Protein AF-Q3TRR7-F1 (afdb_monomer_lite)

InterPro domains:
  IPR028789 Baculoviral IAP repeat-containing protein 1 [PTHR46914] (2-208)
  IPR032675 Leucine-rich repeat domain superfamily [G3DSA:3.80.10.10] (10-209)

Sequence (212 aa):
LQPPAINEEYTSAFEHVSEWRRNFAQDEEIIKNYENIWPRALPDISEGYWNLSPKPCKIPKLEVQVNNMGPADQALLQVLMEVFSASQSIEFHLFNSSGFLESIRPALELSKASVTKCSMSRLELSRAEQELLLTLPALQSLEVSETNQLPDQLFHNLHKFLGLKELCVRLDGKPDVLSVLPEEFLNLHHMEKLSIRTSTESDLSKLGKDGA

Radius of gyration: 22.91 Å; chains: 1; bounding box: 40×61×67 Å

Structure (mmCIF, N/CA/C/O backbone):
data_AF-Q3TRR7-F1
#
_entry.id   AF-Q3TRR7-F1
#
loop_
_atom_site.group_PDB
_atom_site.id
_atom_site.type_symbol
_atom_site.label_atom_id
_atom_site.label_alt_id
_atom_site.label_comp_id
_atom_site.label_asym_id
_atom_site.label_entity_id
_atom_site.label_seq_id
_atom_site.pdbx_PDB_ins_code
_atom_site.Cartn_x
_atom_site.Cartn_y
_atom_site.Cartn_z
_atom_site.occupancy
_atom_site.B_iso_or_equiv
_atom_site.auth_seq_id
_atom_site.auth_comp_id
_atom_site.auth_asym_id
_atom_site.auth_atom_id
_atom_site.pdbx_PDB_model_num
ATOM 1 N N . LEU A 1 1 ? 12.124 -8.607 -42.510 1.00 47.78 1 LEU A N 1
ATOM 2 C CA . LEU A 1 1 ? 10.696 -8.278 -42.712 1.00 47.78 1 LEU A CA 1
ATOM 3 C C . LEU A 1 1 ? 10.602 -6.785 -42.960 1.00 47.78 1 LEU A C 1
ATOM 5 O O . LEU A 1 1 ? 11.042 -6.022 -42.111 1.00 47.78 1 LEU A O 1
ATOM 9 N N . GLN A 1 2 ? 10.149 -6.389 -44.146 1.00 58.56 2 GLN A N 1
ATOM 10 C CA . GLN A 1 2 ? 9.957 -4.986 -44.504 1.00 58.56 2 GLN A CA 1
ATOM 11 C C . GLN A 1 2 ? 8.566 -4.562 -43.995 1.00 58.56 2 GLN A C 1
ATOM 13 O O . GLN A 1 2 ? 7.630 -5.349 -44.166 1.00 58.56 2 GLN A O 1
ATOM 18 N N . PRO A 1 3 ? 8.414 -3.405 -43.324 1.00 62.38 3 PRO A N 1
ATOM 19 C CA . PRO A 1 3 ? 7.104 -2.938 -42.878 1.00 62.38 3 PRO A CA 1
ATOM 20 C C . PRO A 1 3 ? 6.148 -2.811 -44.074 1.00 62.38 3 PRO A C 1
ATOM 22 O O . PRO A 1 3 ? 6.612 -2.448 -45.161 1.00 62.38 3 PRO A O 1
ATOM 25 N N . PRO A 1 4 ? 4.841 -3.094 -43.916 1.00 62.47 4 PRO A N 1
ATOM 26 C CA . PRO A 1 4 ? 3.876 -2.861 -44.983 1.00 62.47 4 PRO A CA 1
ATOM 27 C C . PRO A 1 4 ? 3.929 -1.387 -45.392 1.00 62.47 4 PRO A C 1
ATOM 29 O O . PRO A 1 4 ? 3.894 -0.510 -44.528 1.00 62.47 4 PRO A O 1
ATOM 32 N N . ALA A 1 5 ? 4.023 -1.111 -46.693 1.00 70.75 5 ALA A N 1
ATOM 33 C CA . ALA A 1 5 ? 3.868 0.247 -47.196 1.00 70.75 5 ALA A CA 1
ATOM 34 C C . ALA A 1 5 ? 2.422 0.684 -46.921 1.00 70.75 5 ALA A C 1
ATOM 36 O O . ALA A 1 5 ? 1.481 0.123 -47.485 1.00 70.75 5 ALA A O 1
ATOM 37 N N . ILE A 1 6 ? 2.250 1.626 -45.994 1.00 67.81 6 ILE A N 1
ATOM 38 C CA . ILE A 1 6 ? 0.945 2.203 -45.674 1.00 67.81 6 ILE A CA 1
ATOM 39 C C . ILE A 1 6 ? 0.542 3.062 -46.875 1.00 67.81 6 ILE A C 1
ATOM 41 O O . ILE A 1 6 ? 1.303 3.925 -47.307 1.00 67.81 6 ILE A O 1
ATOM 45 N N . ASN A 1 7 ? -0.622 2.775 -47.454 1.00 75.75 7 ASN A N 1
ATOM 46 C CA . ASN A 1 7 ? -1.191 3.565 -48.544 1.00 75.75 7 ASN A CA 1
ATOM 47 C C . ASN A 1 7 ? -1.458 5.005 -48.051 1.00 75.75 7 ASN A C 1
ATOM 49 O O . ASN A 1 7 ? -1.904 5.174 -46.917 1.00 75.75 7 ASN A O 1
ATOM 53 N N . GLU A 1 8 ? -1.196 6.024 -48.879 1.00 70.94 8 GLU A N 1
ATOM 54 C CA . GLU A 1 8 ? -1.223 7.446 -48.489 1.00 70.94 8 GLU A CA 1
ATOM 55 C C . GLU A 1 8 ? -2.554 7.858 -47.836 1.00 70.94 8 GLU A C 1
ATOM 57 O O . GLU A 1 8 ? -2.552 8.588 -46.844 1.00 70.94 8 GLU A O 1
ATOM 62 N N . GLU A 1 9 ? -3.674 7.305 -48.309 1.00 76.00 9 GLU A N 1
ATOM 63 C CA . GLU A 1 9 ? -5.021 7.528 -47.759 1.00 76.00 9 GLU A CA 1
ATOM 64 C C . GLU A 1 9 ? -5.218 6.985 -46.330 1.00 76.00 9 GLU A C 1
ATOM 66 O O . GLU A 1 9 ? -6.106 7.440 -45.614 1.00 76.00 9 GLU A O 1
ATOM 71 N N . TYR A 1 10 ? -4.389 6.033 -45.894 1.00 69.88 10 TYR A N 1
ATOM 72 C CA . TYR A 1 10 ? -4.463 5.403 -44.572 1.00 69.88 10 TYR A CA 1
ATOM 73 C C . TYR A 1 10 ? -3.433 5.957 -43.585 1.00 69.88 10 TYR A C 1
ATOM 75 O O . TYR A 1 10 ? -3.460 5.590 -42.413 1.00 69.88 10 TYR A O 1
ATOM 83 N N . THR A 1 11 ? -2.542 6.852 -44.023 1.00 74.75 11 THR A N 1
ATOM 84 C CA . THR A 1 11 ? -1.470 7.419 -43.186 1.00 74.75 11 THR A CA 1
ATOM 85 C C . THR A 1 11 ? -2.016 8.143 -41.955 1.00 74.75 11 THR A C 1
ATOM 87 O O . THR A 1 11 ? -1.429 8.053 -40.886 1.00 74.75 11 THR A O 1
ATOM 90 N N . SER A 1 12 ? -3.172 8.803 -42.073 1.00 76.88 12 SER A N 1
ATOM 91 C CA . SER A 1 12 ? -3.826 9.527 -40.971 1.00 76.88 12 SER A CA 1
ATOM 92 C C . SER A 1 12 ? -4.438 8.624 -39.893 1.00 76.88 12 SER A C 1
ATOM 94 O O . SER A 1 12 ? -4.789 9.115 -38.824 1.00 76.88 12 SER A O 1
ATOM 96 N N . ALA A 1 13 ? -4.580 7.321 -40.152 1.00 80.44 13 ALA A N 1
ATOM 97 C CA . ALA A 1 13 ? -5.097 6.356 -39.183 1.00 80.44 13 ALA A CA 1
ATOM 98 C C . ALA A 1 13 ? -4.004 5.779 -38.263 1.00 80.44 13 ALA A C 1
ATOM 100 O O . ALA A 1 13 ? -4.321 5.030 -37.338 1.00 80.44 13 ALA A O 1
ATOM 101 N N . PHE A 1 14 ? -2.729 6.098 -38.517 1.00 77.81 14 PHE A N 1
ATOM 102 C CA . PHE A 1 14 ? -1.591 5.591 -37.758 1.00 77.81 14 PHE A CA 1
ATOM 103 C C . PHE A 1 14 ? -0.748 6.741 -37.213 1.00 77.81 14 PHE A C 1
ATOM 105 O O . PHE A 1 14 ? -0.401 7.668 -37.934 1.00 77.81 14 PHE A O 1
ATOM 112 N N . GLU A 1 15 ? -0.340 6.624 -35.954 1.00 80.38 15 GLU A N 1
ATOM 113 C CA . GLU A 1 15 ? 0.666 7.494 -35.352 1.00 80.38 15 GLU A CA 1
ATOM 114 C C . GLU A 1 15 ? 1.889 6.666 -34.966 1.00 80.38 15 GLU A C 1
ATOM 116 O O . GLU A 1 15 ? 1.785 5.542 -34.460 1.00 80.38 15 GLU A O 1
ATOM 121 N N . HIS A 1 16 ? 3.078 7.222 -35.182 1.00 82.75 16 HIS A N 1
ATOM 122 C CA . HIS A 1 16 ? 4.296 6.603 -34.682 1.00 82.75 16 HIS A CA 1
ATOM 123 C C . HIS A 1 16 ? 4.390 6.770 -33.162 1.00 82.75 16 HIS A C 1
ATOM 125 O O . HIS A 1 16 ? 4.195 7.861 -32.632 1.00 82.75 16 HIS A O 1
ATOM 131 N N . VAL A 1 17 ? 4.813 5.716 -32.454 1.00 86.38 17 VAL A N 1
ATOM 132 C CA . VAL A 1 17 ? 5.014 5.748 -30.988 1.00 86.38 17 VAL A CA 1
ATOM 133 C C . VAL A 1 17 ? 5.918 6.906 -30.552 1.00 86.38 17 VAL A C 1
ATOM 135 O O . VAL A 1 17 ? 5.717 7.474 -29.484 1.00 86.38 17 VAL A O 1
ATOM 138 N N . SER A 1 18 ? 6.912 7.278 -31.363 1.00 88.12 18 SER A N 1
ATOM 139 C CA . SER A 1 18 ? 7.782 8.425 -31.088 1.00 88.12 18 SER A CA 1
ATOM 140 C C . SER A 1 18 ? 7.056 9.767 -31.178 1.00 88.12 18 SER A C 1
ATOM 142 O O . SER A 1 18 ? 7.348 10.660 -30.388 1.00 88.12 18 SER A O 1
ATOM 144 N N . GLU A 1 19 ? 6.129 9.912 -32.125 1.00 87.50 19 GLU A N 1
ATOM 145 C CA . GLU A 1 19 ? 5.321 11.119 -32.291 1.00 87.50 19 GLU A CA 1
ATOM 146 C C . GLU A 1 19 ? 4.305 11.244 -31.159 1.00 87.50 19 GLU A C 1
ATOM 148 O O . GLU A 1 19 ? 4.285 12.268 -30.482 1.00 87.50 19 GLU A O 1
ATOM 153 N N . TRP A 1 20 ? 3.581 10.164 -30.858 1.00 89.06 20 TRP A N 1
ATOM 154 C CA . TRP A 1 20 ? 2.672 10.110 -29.715 1.00 89.06 20 TRP A CA 1
ATOM 155 C C . TRP A 1 20 ? 3.393 10.407 -28.392 1.00 89.06 20 TRP A C 1
ATOM 157 O O . TRP A 1 20 ? 2.950 11.244 -27.611 1.00 89.06 20 TRP A O 1
ATOM 167 N N . ARG A 1 21 ? 4.564 9.792 -28.162 1.00 90.62 21 ARG A N 1
ATOM 168 C CA . ARG A 1 21 ? 5.377 10.034 -26.958 1.00 90.62 21 ARG A CA 1
ATOM 169 C C . ARG A 1 21 ? 5.829 11.488 -26.853 1.00 90.62 21 ARG A C 1
ATOM 171 O O . ARG A 1 21 ? 5.846 12.026 -25.752 1.00 90.62 21 ARG A O 1
ATOM 178 N N . ARG A 1 22 ? 6.210 12.116 -27.970 1.00 91.94 22 ARG A N 1
ATOM 179 C CA . ARG A 1 22 ? 6.582 13.536 -27.994 1.00 91.94 22 ARG A CA 1
ATOM 180 C C . ARG A 1 22 ? 5.384 14.411 -27.634 1.00 91.94 22 ARG A C 1
ATOM 182 O O . ARG A 1 22 ? 5.539 15.287 -26.795 1.00 91.94 22 ARG A O 1
ATOM 189 N N . ASN A 1 23 ? 4.226 14.167 -28.243 1.00 91.56 23 ASN A N 1
ATOM 190 C CA . ASN A 1 23 ? 3.021 14.957 -27.998 1.00 91.56 23 ASN A CA 1
ATOM 191 C C . ASN A 1 23 ? 2.578 14.825 -26.528 1.00 91.56 23 ASN A C 1
ATOM 193 O O . ASN A 1 23 ? 2.372 15.829 -25.858 1.00 91.56 23 ASN A O 1
ATOM 197 N N . PHE A 1 24 ? 2.573 13.601 -25.985 1.00 91.69 24 PHE A N 1
ATOM 198 C CA . PHE A 1 24 ? 2.275 13.356 -24.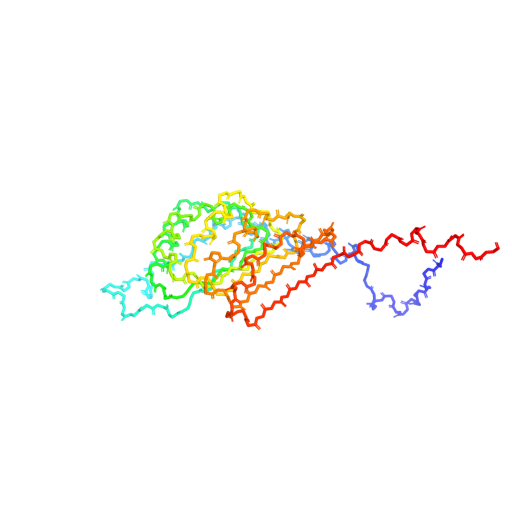572 1.00 91.69 24 PHE A CA 1
ATOM 199 C C . PHE A 1 24 ? 3.259 14.067 -23.630 1.00 91.69 24 PHE A C 1
ATOM 201 O O . PHE A 1 24 ? 2.844 14.695 -22.661 1.00 91.69 24 PHE A O 1
ATOM 208 N N . ALA A 1 25 ? 4.562 14.007 -23.922 1.00 90.69 25 ALA A N 1
ATOM 209 C CA . ALA A 1 25 ? 5.575 14.681 -23.112 1.00 90.69 25 ALA A CA 1
ATOM 210 C C . ALA A 1 25 ? 5.439 16.214 -23.151 1.00 90.69 25 ALA A C 1
ATOM 212 O O . ALA A 1 25 ? 5.710 16.873 -22.153 1.00 90.69 25 ALA A O 1
ATOM 213 N N . GLN A 1 26 ? 5.009 16.783 -24.283 1.00 92.06 26 GLN A N 1
ATOM 214 C CA . GLN A 1 26 ? 4.730 18.218 -24.398 1.00 92.06 26 GLN A CA 1
ATOM 215 C C . GLN A 1 26 ? 3.539 18.628 -23.525 1.00 92.06 26 GLN A C 1
ATOM 217 O O . GLN A 1 26 ? 3.628 19.625 -22.809 1.00 92.06 26 GLN A O 1
ATOM 222 N N . ASP A 1 27 ? 2.459 17.845 -23.530 1.00 91.94 27 ASP A N 1
ATOM 223 C CA . ASP A 1 27 ? 1.301 18.092 -22.666 1.00 91.94 27 ASP A CA 1
ATOM 224 C C . ASP A 1 27 ? 1.670 17.955 -21.177 1.00 91.94 27 ASP A C 1
ATOM 226 O O . ASP A 1 27 ? 1.287 18.787 -20.351 1.00 91.94 27 ASP A O 1
ATOM 230 N N . GLU A 1 28 ? 2.482 16.952 -20.828 1.00 89.06 28 GLU A N 1
ATOM 231 C CA . GLU A 1 28 ? 3.004 16.758 -19.471 1.00 89.06 28 GLU A CA 1
ATOM 232 C C . GLU A 1 28 ? 3.896 17.927 -19.025 1.00 89.06 28 GLU A C 1
ATOM 234 O O . GLU A 1 28 ? 3.814 18.372 -17.881 1.00 89.06 28 GLU A O 1
ATOM 239 N N . GLU A 1 29 ? 4.715 18.484 -19.921 1.00 90.12 29 GLU A N 1
ATOM 240 C CA . GLU A 1 29 ? 5.554 19.648 -19.626 1.00 90.12 29 GLU A CA 1
ATOM 241 C C . GLU A 1 29 ? 4.718 20.900 -19.319 1.00 90.12 29 GLU A C 1
ATOM 243 O O . GLU A 1 29 ? 5.054 21.664 -18.409 1.00 90.12 29 GLU A O 1
ATOM 248 N N . ILE A 1 30 ? 3.589 21.089 -20.012 1.00 88.75 30 ILE A N 1
ATOM 249 C CA . ILE A 1 30 ? 2.638 22.171 -19.719 1.00 88.75 30 ILE A CA 1
ATOM 250 C C . ILE A 1 30 ? 2.059 22.007 -18.308 1.00 88.75 30 ILE A C 1
ATOM 252 O O . ILE A 1 30 ? 2.040 22.972 -17.538 1.00 88.75 30 ILE A O 1
ATOM 256 N N . ILE A 1 31 ? 1.636 20.791 -17.946 1.00 84.94 31 ILE A N 1
ATOM 257 C CA . ILE A 1 31 ? 1.121 20.482 -16.603 1.00 84.94 31 ILE A CA 1
ATOM 258 C C . ILE A 1 31 ? 2.205 20.733 -15.553 1.00 84.94 31 ILE A C 1
ATOM 260 O O . ILE A 1 31 ? 1.970 21.444 -14.578 1.00 84.94 31 ILE A O 1
ATOM 264 N N . LYS A 1 32 ? 3.421 20.236 -15.785 1.00 82.31 32 LYS A N 1
ATOM 265 C CA . LYS A 1 32 ? 4.552 20.389 -14.868 1.00 82.31 32 LYS A CA 1
ATOM 266 C C . LYS A 1 32 ? 4.919 21.853 -14.636 1.00 82.31 32 LYS A C 1
ATOM 268 O O . LYS A 1 32 ? 5.255 22.238 -13.519 1.00 82.31 32 LYS A O 1
ATOM 273 N N . ASN A 1 33 ? 4.836 22.692 -15.669 1.00 84.38 33 ASN A N 1
ATOM 274 C CA . ASN A 1 33 ? 5.034 24.132 -15.523 1.00 84.38 33 ASN A CA 1
ATOM 275 C C . ASN A 1 33 ? 3.992 24.754 -14.588 1.00 84.38 33 ASN A C 1
ATOM 277 O O . ASN A 1 33 ? 4.353 25.577 -13.749 1.00 84.38 33 ASN A O 1
ATOM 281 N N . TYR A 1 34 ? 2.730 24.332 -14.679 1.00 80.06 34 TYR A N 1
ATOM 282 C CA . TYR A 1 34 ? 1.690 24.767 -13.749 1.00 80.06 34 TYR A CA 1
ATOM 283 C C . TYR A 1 34 ? 1.932 24.247 -12.322 1.00 80.06 34 TYR A C 1
ATOM 285 O O . TYR A 1 34 ? 1.880 25.026 -11.371 1.00 80.06 34 TYR A O 1
ATOM 293 N N . GLU A 1 35 ? 2.283 22.968 -12.166 1.00 75.00 35 GLU A N 1
ATOM 294 C CA . GLU A 1 35 ? 2.612 22.355 -10.869 1.00 75.00 35 GLU A CA 1
ATOM 295 C C . GLU A 1 35 ? 3.812 23.013 -10.177 1.00 75.00 35 GLU A C 1
ATOM 297 O O . GLU A 1 35 ? 3.843 23.102 -8.955 1.00 75.00 35 GLU A O 1
ATOM 302 N N . ASN A 1 36 ? 4.797 23.498 -10.937 1.00 75.19 36 ASN A N 1
ATOM 303 C CA . ASN A 1 36 ? 5.952 24.206 -10.382 1.00 75.19 36 ASN A CA 1
ATOM 304 C C . ASN A 1 36 ? 5.597 25.611 -9.868 1.00 75.19 36 ASN A C 1
ATOM 306 O O . ASN A 1 36 ? 6.285 26.132 -8.991 1.00 75.19 36 ASN A O 1
ATOM 310 N N . ILE A 1 37 ? 4.565 26.242 -10.436 1.00 76.44 37 ILE A N 1
ATOM 311 C CA . ILE A 1 37 ? 4.095 27.574 -10.030 1.00 76.44 37 ILE A CA 1
ATOM 312 C C . ILE A 1 37 ? 3.143 27.460 -8.835 1.00 76.44 37 ILE A C 1
ATOM 314 O O . ILE A 1 37 ? 3.129 28.339 -7.970 1.00 76.44 37 ILE A O 1
ATOM 318 N N . TRP A 1 38 ? 2.349 26.388 -8.775 1.00 62.94 38 TRP A N 1
ATOM 319 C CA . TRP A 1 38 ? 1.410 26.168 -7.686 1.00 62.94 38 TRP A CA 1
ATOM 320 C C . TRP A 1 38 ? 2.131 25.569 -6.469 1.00 62.94 38 TRP A C 1
ATOM 322 O O . TRP A 1 38 ? 2.738 24.504 -6.579 1.00 62.94 38 TRP A O 1
ATOM 332 N N . PRO A 1 39 ? 2.078 26.195 -5.280 1.00 64.31 39 PRO A N 1
ATOM 333 C CA . PRO A 1 39 ? 2.605 25.557 -4.080 1.00 64.31 39 PRO A CA 1
ATOM 334 C C . PRO A 1 39 ? 1.868 24.230 -3.883 1.00 64.31 39 PRO A C 1
ATOM 336 O O . PRO A 1 39 ? 0.637 24.226 -3.875 1.00 64.31 39 PRO A O 1
ATOM 339 N N . ARG A 1 40 ? 2.604 23.109 -3.767 1.00 63.19 40 ARG A N 1
ATOM 340 C CA . ARG A 1 40 ? 2.013 21.773 -3.566 1.00 63.19 40 ARG A CA 1
ATOM 341 C C . ARG A 1 40 ? 0.964 21.863 -2.464 1.00 63.19 40 ARG A C 1
ATOM 343 O O . ARG A 1 40 ? 1.301 22.100 -1.304 1.00 63.19 40 ARG A O 1
ATOM 350 N N . ALA A 1 41 ? -0.301 21.737 -2.848 1.00 68.56 41 ALA A N 1
ATOM 351 C CA . ALA A 1 41 ? -1.396 21.900 -1.916 1.00 68.56 41 ALA A CA 1
ATOM 352 C C . ALA A 1 41 ? -1.457 20.648 -1.044 1.00 68.56 41 ALA A C 1
ATOM 354 O O . ALA A 1 41 ? -1.664 19.538 -1.537 1.00 68.56 41 ALA A O 1
ATOM 355 N N . LEU A 1 42 ? -1.243 20.832 0.255 1.00 78.06 42 LEU A N 1
ATOM 356 C CA . LEU A 1 42 ? -1.593 19.815 1.233 1.00 78.06 42 LEU A CA 1
ATOM 357 C C . LEU A 1 42 ? -3.111 19.603 1.204 1.00 78.06 42 LEU A C 1
ATOM 359 O O . LEU A 1 42 ? -3.843 20.543 0.877 1.00 78.06 42 LEU A O 1
ATOM 363 N N . PRO A 1 43 ? -3.599 18.405 1.568 1.00 81.12 43 PRO A N 1
ATOM 364 C CA . PRO A 1 43 ? -5.021 18.218 1.798 1.00 81.12 43 PRO A CA 1
ATOM 365 C C . PRO A 1 43 ? -5.511 19.251 2.815 1.00 81.12 43 PRO A C 1
ATOM 367 O O . PRO A 1 43 ? -4.990 19.321 3.930 1.00 81.12 43 PRO A O 1
ATOM 370 N N . ASP A 1 44 ? -6.487 20.065 2.419 1.00 82.31 44 ASP A N 1
ATOM 371 C CA . ASP A 1 44 ? -7.076 21.049 3.315 1.00 82.31 44 ASP A CA 1
ATOM 372 C C . ASP A 1 44 ? -8.002 20.343 4.307 1.00 82.31 44 ASP A C 1
ATOM 374 O O . ASP A 1 44 ? -9.060 19.815 3.955 1.00 82.31 44 ASP A O 1
ATOM 378 N N . ILE A 1 45 ? -7.556 20.312 5.559 1.00 84.12 45 ILE A N 1
ATOM 379 C CA . ILE A 1 45 ? -8.291 19.756 6.694 1.00 84.12 45 ILE A CA 1
ATOM 380 C C . ILE A 1 45 ? -8.772 20.853 7.654 1.00 84.12 45 ILE A C 1
ATOM 382 O O . ILE A 1 45 ? -9.146 20.570 8.787 1.00 84.12 45 ILE A O 1
ATOM 386 N N . SER A 1 46 ? -8.755 22.119 7.230 1.00 82.62 46 SER A N 1
ATOM 387 C CA . SER A 1 46 ? -9.195 23.244 8.065 1.00 82.62 46 SER A CA 1
ATOM 388 C C . SER A 1 46 ? -10.718 23.413 8.106 1.00 82.62 46 SER A C 1
ATOM 390 O O . SER A 1 46 ? -11.247 24.097 8.985 1.00 82.62 46 SER A O 1
ATOM 392 N N . GLU A 1 47 ? -11.444 22.747 7.206 1.00 79.75 47 GLU A N 1
ATOM 393 C CA . GLU A 1 47 ? -12.893 22.866 7.061 1.00 79.75 47 GLU A CA 1
ATOM 394 C C . GLU A 1 47 ? -13.620 21.509 7.090 1.00 79.75 47 GLU A C 1
ATOM 396 O O . GLU A 1 47 ? -13.031 20.424 7.114 1.00 79.75 47 GLU A O 1
ATOM 401 N N . GLY A 1 48 ? -14.954 21.569 7.101 1.00 83.12 48 GLY A N 1
ATOM 402 C CA . GLY A 1 48 ? -15.815 20.395 6.984 1.00 83.12 48 GLY A CA 1
ATOM 403 C C . GLY A 1 48 ? -15.675 19.422 8.155 1.00 83.12 48 GLY A C 1
ATOM 404 O O . GLY A 1 48 ? -15.644 19.829 9.314 1.00 83.12 48 GLY A O 1
ATOM 405 N N . TYR A 1 49 ? -15.619 18.122 7.842 1.00 82.81 49 TYR A N 1
ATOM 406 C CA . TYR A 1 49 ? -15.531 17.039 8.830 1.00 82.81 49 TYR A CA 1
ATOM 407 C C . TYR A 1 49 ? -14.346 17.209 9.794 1.00 82.81 49 TYR A C 1
ATOM 409 O O . TYR A 1 49 ? -14.460 16.895 10.978 1.00 82.81 49 TYR A O 1
ATOM 417 N N . TRP A 1 50 ? -13.227 17.734 9.299 1.00 84.44 50 TRP A N 1
ATOM 418 C CA . TRP A 1 50 ? -11.982 17.858 10.052 1.00 84.44 50 TRP A CA 1
ATOM 419 C C . TRP A 1 50 ? -12.044 18.939 11.139 1.00 84.44 50 TRP A C 1
ATOM 421 O O . TRP A 1 50 ? -11.511 18.740 12.230 1.00 84.44 50 TRP A O 1
ATOM 431 N N . ASN A 1 51 ? -12.805 20.012 10.899 1.00 83.81 51 ASN A N 1
ATOM 432 C CA . ASN A 1 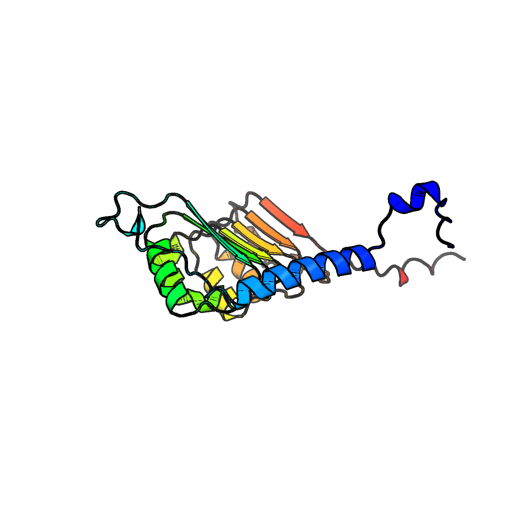51 ? -13.038 21.089 11.867 1.00 83.81 51 ASN A CA 1
ATOM 433 C C . ASN A 1 51 ? -14.080 20.724 12.952 1.00 83.81 51 ASN A C 1
ATOM 435 O O . ASN A 1 51 ? -14.352 21.503 13.866 1.00 83.81 51 ASN A O 1
ATOM 439 N N . LEU A 1 52 ? -14.699 19.539 12.883 1.00 76.81 52 LEU A N 1
ATOM 440 C CA . LEU A 1 52 ? -15.664 19.102 13.894 1.00 76.81 52 LEU A CA 1
ATOM 441 C C . LEU A 1 52 ? -14.939 18.594 15.147 1.00 76.81 52 LEU A C 1
ATOM 443 O O . LEU A 1 52 ? -14.149 17.649 15.094 1.00 76.81 52 LEU A O 1
ATOM 447 N N . SER A 1 53 ? -15.252 19.189 16.302 1.00 79.38 53 SER A N 1
ATOM 448 C CA . SER A 1 53 ? -14.769 18.731 17.607 1.00 79.38 53 SER A CA 1
ATOM 449 C C . SER A 1 53 ? -15.929 18.601 18.607 1.00 79.38 53 SER A C 1
ATOM 451 O O . SER A 1 53 ? -16.545 19.614 18.944 1.00 79.38 53 SER A O 1
ATOM 453 N N . PRO A 1 54 ? -16.245 17.381 19.095 1.00 78.12 54 PRO A N 1
ATOM 454 C CA . PRO A 1 54 ? -15.621 16.103 18.739 1.00 78.12 54 PRO A CA 1
ATOM 455 C C . PRO A 1 54 ? -16.000 15.642 17.323 1.00 78.12 54 PRO A C 1
ATOM 457 O O . PRO A 1 54 ? -17.048 16.012 16.792 1.00 78.12 54 PRO A O 1
ATOM 460 N N . LYS A 1 55 ? -15.167 14.779 16.727 1.00 81.94 55 LYS A N 1
ATOM 461 C CA . LYS A 1 55 ? -15.509 14.113 15.464 1.00 81.94 55 LYS A CA 1
ATOM 462 C C . LYS A 1 55 ? -16.757 13.234 15.693 1.00 81.94 55 LYS A C 1
ATOM 464 O O . LYS A 1 55 ? -16.727 12.397 16.598 1.00 81.94 55 LYS A O 1
ATOM 469 N N . PRO A 1 56 ? -17.848 13.402 14.923 1.00 74.81 56 PRO A N 1
ATOM 470 C CA . PRO A 1 56 ? -19.138 12.770 15.226 1.00 74.81 56 PRO A CA 1
ATOM 471 C C . PRO A 1 56 ? -19.133 11.245 15.030 1.00 74.81 56 PRO A C 1
ATOM 473 O O . PRO A 1 56 ? -19.869 10.526 15.700 1.00 74.81 56 PRO A O 1
ATOM 476 N N . CYS A 1 57 ? -18.296 10.743 14.125 1.00 80.94 57 CYS A N 1
ATOM 477 C CA . CYS A 1 57 ? -18.060 9.324 13.871 1.00 80.94 57 CYS A CA 1
ATOM 478 C C . CYS A 1 57 ? -16.689 9.163 13.209 1.00 80.94 57 CYS A C 1
ATOM 480 O O . CYS A 1 57 ? -16.193 10.126 12.643 1.00 80.94 57 CYS A O 1
ATOM 482 N N . LYS A 1 58 ? -16.073 7.974 13.266 1.00 89.19 58 LYS A N 1
ATOM 483 C CA . LYS A 1 58 ? -14.863 7.694 12.474 1.00 89.19 58 LYS A CA 1
ATOM 484 C C . LYS A 1 58 ? -15.228 7.390 11.020 1.00 89.19 58 LYS A C 1
ATOM 486 O O . LYS A 1 58 ? -16.217 6.698 10.777 1.00 89.19 58 LYS A O 1
ATOM 491 N N . ILE A 1 59 ? -14.380 7.814 10.086 1.00 91.94 59 ILE A N 1
ATOM 492 C CA . ILE A 1 59 ? -14.481 7.491 8.659 1.00 91.94 59 ILE A CA 1
ATOM 493 C C . ILE A 1 59 ? -14.341 5.969 8.493 1.00 91.94 59 ILE A C 1
ATOM 495 O O . ILE A 1 59 ? -13.329 5.417 8.932 1.00 91.94 59 ILE A O 1
ATOM 499 N N . PRO A 1 60 ? -15.313 5.267 7.879 1.00 94.56 60 PRO A N 1
ATOM 500 C CA . PRO A 1 60 ? -15.272 3.807 7.769 1.00 94.56 60 PRO A CA 1
ATOM 501 C C . PRO A 1 60 ? -14.057 3.287 6.996 1.00 94.56 60 PRO A C 1
ATOM 503 O O . PRO A 1 60 ? -13.446 2.295 7.385 1.00 94.56 60 PRO A O 1
ATOM 506 N N . LYS A 1 61 ? -13.691 3.970 5.910 1.00 96.19 61 LYS A N 1
ATOM 507 C CA . LYS A 1 61 ? -12.600 3.574 5.025 1.00 96.19 61 LYS A CA 1
ATOM 508 C C . LYS A 1 61 ? -11.920 4.805 4.437 1.00 96.19 61 LYS A C 1
ATOM 510 O O . LYS A 1 61 ? -12.596 5.677 3.900 1.00 96.19 61 LYS A O 1
ATOM 515 N N . LEU A 1 62 ? -10.598 4.841 4.527 1.00 96.44 62 LEU A N 1
ATOM 516 C CA . LEU A 1 62 ? -9.730 5.829 3.908 1.00 96.44 62 LEU A CA 1
ATOM 517 C C . LEU A 1 62 ? -8.837 5.129 2.884 1.00 96.44 62 LEU A C 1
ATOM 519 O O . LEU A 1 62 ? -8.118 4.195 3.229 1.00 96.44 62 LEU A O 1
ATOM 523 N N . GLU A 1 63 ? -8.851 5.607 1.646 1.00 97.75 63 GLU A N 1
ATOM 524 C CA . GLU A 1 63 ? -7.927 5.162 0.603 1.00 97.75 63 GLU A CA 1
ATOM 525 C C . GLU A 1 63 ? -6.881 6.250 0.362 1.00 97.75 63 GLU A C 1
ATOM 527 O O . GLU A 1 63 ? -7.215 7.411 0.122 1.00 97.75 63 GLU A O 1
ATOM 532 N N . VAL A 1 64 ? -5.609 5.874 0.448 1.00 96.56 64 VAL A N 1
ATOM 533 C CA . VAL A 1 64 ? -4.462 6.769 0.305 1.00 96.56 64 VAL A CA 1
ATOM 534 C C . VAL A 1 64 ? -3.693 6.357 -0.939 1.00 96.56 64 VAL A C 1
ATOM 536 O O . VAL A 1 64 ? -3.008 5.333 -0.954 1.00 96.56 64 VAL A O 1
ATOM 539 N N . GLN A 1 65 ? -3.817 7.161 -1.990 1.00 96.44 65 GLN A N 1
ATOM 540 C CA . GLN A 1 65 ? -3.103 6.961 -3.246 1.00 96.44 65 GLN A CA 1
ATOM 541 C C . GLN A 1 65 ? -1.904 7.905 -3.312 1.00 96.44 65 GLN A C 1
ATOM 543 O O . GLN A 1 65 ? -2.050 9.116 -3.158 1.00 96.44 65 GLN A O 1
ATOM 548 N N . VAL A 1 66 ? -0.720 7.345 -3.537 1.00 94.62 66 VAL A N 1
ATOM 549 C CA . VAL A 1 66 ? 0.552 8.070 -3.563 1.00 94.62 66 VAL A CA 1
ATOM 550 C C . VAL A 1 66 ? 1.270 7.710 -4.853 1.00 94.62 66 VAL A C 1
ATOM 552 O O . VAL A 1 66 ? 1.609 6.550 -5.074 1.00 94.62 66 VAL A O 1
ATOM 555 N N . ASN A 1 67 ? 1.486 8.701 -5.713 1.00 93.19 67 ASN A N 1
ATOM 556 C CA . ASN A 1 67 ? 2.072 8.507 -7.034 1.00 93.19 67 ASN A CA 1
ATOM 557 C C . ASN A 1 67 ? 3.299 9.405 -7.191 1.00 93.19 67 ASN A C 1
ATOM 559 O O . ASN A 1 67 ? 3.194 10.616 -7.006 1.00 93.19 67 ASN A O 1
ATOM 563 N N . ASN A 1 68 ? 4.436 8.821 -7.580 1.00 89.94 68 ASN A N 1
ATOM 564 C CA . ASN A 1 68 ? 5.677 9.542 -7.891 1.00 89.94 68 ASN A CA 1
ATOM 565 C C . ASN A 1 68 ? 6.142 10.492 -6.768 1.00 89.94 68 ASN A C 1
ATOM 567 O O . ASN A 1 68 ? 6.645 11.588 -7.035 1.00 89.94 68 ASN A O 1
ATOM 571 N N . MET A 1 69 ? 5.950 10.096 -5.507 1.00 88.81 69 MET A N 1
ATOM 572 C CA . MET A 1 69 ? 6.263 10.926 -4.349 1.00 88.81 69 MET A CA 1
ATOM 573 C C . MET A 1 69 ? 7.426 10.338 -3.552 1.00 88.81 69 MET A C 1
ATOM 575 O O . MET A 1 69 ? 7.429 9.162 -3.205 1.00 88.81 69 MET A O 1
ATOM 579 N N . GLY A 1 70 ? 8.410 11.180 -3.235 1.00 88.94 70 GLY A N 1
ATOM 580 C CA . GLY A 1 70 ? 9.456 10.836 -2.273 1.00 88.94 70 GLY A CA 1
ATOM 581 C C . GLY A 1 70 ? 8.953 10.874 -0.821 1.00 88.94 70 GLY A C 1
ATOM 582 O O . GLY A 1 70 ? 7.748 10.834 -0.573 1.00 88.94 70 GLY A O 1
ATOM 583 N N . PRO A 1 71 ? 9.862 10.999 0.159 1.00 92.50 71 PRO A N 1
ATOM 584 C CA . PRO A 1 71 ? 9.498 11.162 1.564 1.00 92.50 71 PRO A CA 1
ATOM 585 C C . PRO A 1 71 ? 8.509 12.315 1.796 1.00 92.50 71 PRO A C 1
ATOM 587 O O . PRO A 1 71 ? 8.653 13.394 1.217 1.00 92.50 71 PRO A O 1
ATOM 590 N N . ALA A 1 72 ? 7.522 12.091 2.663 1.00 93.00 72 ALA A N 1
ATOM 591 C CA . ALA A 1 72 ? 6.591 13.115 3.111 1.00 93.00 72 ALA A CA 1
ATOM 592 C C . ALA A 1 72 ? 7.319 14.193 3.925 1.00 93.00 72 ALA A C 1
ATOM 594 O O . ALA A 1 72 ? 8.182 13.891 4.754 1.00 93.00 72 ALA A O 1
ATOM 595 N N . ASP A 1 73 ? 6.944 15.454 3.713 1.00 91.44 73 ASP A N 1
ATOM 596 C CA . ASP A 1 73 ? 7.413 16.548 4.556 1.00 91.44 73 ASP A CA 1
ATOM 597 C C . ASP A 1 73 ? 6.672 16.588 5.906 1.00 91.44 73 ASP A C 1
ATOM 599 O O . ASP A 1 73 ? 5.685 15.885 6.151 1.00 91.44 73 ASP A O 1
ATOM 603 N N . GLN A 1 74 ? 7.166 17.434 6.810 1.00 92.62 74 GLN A N 1
ATOM 604 C CA . GLN A 1 74 ? 6.623 17.555 8.160 1.00 92.62 74 GLN A CA 1
ATOM 605 C C . GLN A 1 74 ? 5.168 18.042 8.181 1.00 92.62 74 GLN A C 1
ATOM 607 O O . GLN A 1 74 ? 4.432 17.683 9.100 1.00 92.62 74 GLN A O 1
ATOM 612 N N . ALA A 1 75 ? 4.754 18.863 7.216 1.00 91.69 75 ALA A N 1
ATOM 613 C CA . ALA A 1 75 ? 3.410 19.421 7.181 1.00 91.69 75 ALA A CA 1
ATOM 614 C C . ALA A 1 75 ? 2.402 18.366 6.705 1.00 91.69 75 ALA A C 1
ATOM 616 O O . ALA A 1 75 ? 1.374 18.163 7.351 1.00 91.69 75 ALA A O 1
ATOM 617 N N . LEU A 1 76 ? 2.749 17.608 5.662 1.00 92.44 76 LEU A N 1
ATOM 618 C CA . LEU A 1 76 ? 1.982 16.449 5.224 1.00 92.44 76 LEU A CA 1
ATOM 619 C C . LEU A 1 76 ? 1.877 15.399 6.328 1.00 92.44 76 LEU A C 1
ATOM 621 O O . LEU A 1 76 ? 0.796 14.863 6.553 1.00 92.44 76 LEU A O 1
ATOM 625 N N . LEU A 1 77 ? 2.962 15.133 7.059 1.00 93.88 77 LEU A N 1
ATOM 626 C CA . LEU A 1 77 ? 2.935 14.184 8.169 1.00 93.88 77 LEU A CA 1
ATOM 627 C C . LEU A 1 77 ? 1.887 14.560 9.229 1.00 93.88 77 LEU A C 1
ATOM 629 O O . LEU A 1 77 ? 1.162 13.684 9.695 1.00 93.88 77 LEU A O 1
ATOM 633 N N . GLN A 1 78 ? 1.773 15.846 9.582 1.00 92.50 78 GLN A N 1
ATOM 634 C CA . GLN A 1 78 ? 0.770 16.312 10.549 1.00 92.50 78 GLN A CA 1
ATOM 635 C C . GLN A 1 78 ? -0.657 16.118 10.032 1.00 92.50 78 GLN A C 1
ATOM 637 O O . GLN A 1 78 ? -1.518 15.634 10.765 1.00 92.50 78 GLN A O 1
ATOM 642 N N . VAL A 1 79 ? -0.890 16.412 8.751 1.00 92.81 79 VAL A N 1
ATOM 643 C CA . VAL A 1 79 ? -2.185 16.158 8.107 1.00 92.81 79 VAL A CA 1
ATOM 644 C C . VAL A 1 79 ? -2.525 14.666 8.153 1.00 92.81 79 VAL A C 1
ATOM 646 O O . VAL A 1 79 ? -3.615 14.289 8.580 1.00 92.81 79 VAL A O 1
ATOM 649 N N . LEU A 1 80 ? -1.582 13.796 7.784 1.00 94.69 80 LEU A N 1
ATOM 650 C CA . LEU A 1 80 ? -1.788 12.346 7.795 1.00 94.69 80 LEU A CA 1
ATOM 651 C C . LEU A 1 80 ? -2.056 11.803 9.204 1.00 94.69 80 LEU A C 1
ATOM 653 O O . LEU A 1 80 ? -2.906 10.930 9.358 1.00 94.69 80 LEU A O 1
ATOM 657 N N . MET A 1 81 ? -1.395 12.332 10.238 1.00 93.25 81 MET A N 1
ATOM 658 C CA . MET A 1 81 ? -1.666 11.954 11.630 1.00 93.25 81 MET A CA 1
ATOM 659 C C . MET A 1 81 ? -3.129 12.195 12.020 1.00 93.25 81 MET A C 1
ATOM 661 O O . MET A 1 81 ? -3.764 11.313 12.610 1.00 93.25 81 MET A O 1
ATOM 665 N N . GLU A 1 82 ? -3.682 13.359 11.679 1.00 91.56 82 GLU A N 1
ATOM 666 C CA . GLU A 1 82 ? -5.083 13.680 11.964 1.00 91.56 82 GLU A CA 1
ATOM 667 C C . GLU A 1 82 ? -6.041 12.807 11.143 1.00 91.56 82 GLU A C 1
ATOM 669 O O . GLU A 1 82 ? -6.972 12.203 11.690 1.00 91.56 82 GLU A O 1
ATOM 674 N N . VAL A 1 83 ? -5.765 12.673 9.845 1.00 92.62 83 VAL A N 1
ATOM 675 C CA . VAL A 1 83 ? -6.591 11.907 8.908 1.00 92.62 83 VAL A CA 1
ATOM 676 C C . VAL A 1 83 ? -6.652 10.423 9.288 1.00 92.62 83 VAL A C 1
ATOM 678 O O . VAL A 1 83 ? -7.733 9.824 9.327 1.00 92.62 83 VAL A O 1
ATOM 681 N N . PHE A 1 84 ? -5.516 9.819 9.639 1.00 94.38 84 PHE A N 1
ATOM 682 C CA . PHE A 1 84 ? -5.457 8.411 10.031 1.00 94.38 84 PHE A CA 1
ATOM 683 C C . PHE A 1 84 ? -6.155 8.159 11.367 1.00 94.38 84 PHE A C 1
ATOM 685 O O . PHE A 1 84 ? -6.891 7.183 11.505 1.00 94.38 84 PHE A O 1
ATOM 692 N N . SER A 1 85 ? -5.997 9.066 12.336 1.00 90.62 85 SER A N 1
ATOM 693 C CA . SER A 1 85 ? -6.638 8.950 13.654 1.00 90.62 85 SER A CA 1
ATOM 694 C C . SER A 1 85 ? -8.169 8.942 13.565 1.00 90.62 85 SER A C 1
ATOM 696 O O . SER A 1 85 ? -8.853 8.285 14.359 1.00 90.62 85 SER A O 1
ATOM 698 N N . ALA A 1 86 ? -8.715 9.644 12.573 1.00 91.62 86 ALA A N 1
ATOM 699 C CA . ALA A 1 86 ? -10.146 9.711 12.317 1.00 91.62 86 ALA A CA 1
ATOM 700 C C . ALA A 1 86 ? -10.696 8.526 11.503 1.00 91.62 86 ALA A C 1
ATOM 702 O O . ALA A 1 86 ? -11.902 8.482 11.260 1.00 91.62 86 ALA A O 1
ATOM 703 N N . SER A 1 87 ? -9.851 7.575 11.094 1.00 93.62 87 SER A N 1
ATOM 704 C CA . SER A 1 87 ? -10.206 6.495 10.168 1.00 93.62 87 SER A CA 1
ATOM 705 C C . SER A 1 87 ? -10.274 5.130 10.862 1.00 93.62 87 SER A C 1
ATOM 707 O O . SER A 1 87 ? -9.489 4.818 11.761 1.00 93.62 87 SER A O 1
ATOM 709 N N . GLN A 1 88 ? -11.250 4.308 10.469 1.00 95.12 88 GLN A N 1
ATOM 710 C CA . GLN A 1 88 ? -11.416 2.935 10.963 1.00 95.12 88 GLN A CA 1
ATOM 711 C C . GLN A 1 88 ? -10.567 1.943 10.166 1.00 95.12 88 GLN A C 1
ATOM 713 O O . GLN A 1 88 ? -9.925 1.084 10.759 1.00 95.12 88 GLN A O 1
ATOM 718 N N . SER A 1 89 ? -10.551 2.087 8.840 1.00 97.31 89 SER A N 1
ATOM 719 C CA . SER A 1 89 ? -9.759 1.280 7.912 1.00 97.31 89 SER A CA 1
ATOM 720 C C . SER A 1 89 ? -8.968 2.192 6.982 1.00 97.31 89 SER A C 1
ATOM 722 O O . SER A 1 89 ? -9.507 3.189 6.505 1.00 97.31 89 SER A O 1
ATOM 724 N N . ILE A 1 90 ? -7.718 1.840 6.704 1.00 98.31 90 ILE A N 1
ATOM 725 C CA . ILE A 1 90 ? -6.790 2.580 5.849 1.00 98.31 90 ILE A CA 1
ATOM 726 C C . ILE A 1 90 ? -6.224 1.618 4.806 1.00 98.31 90 ILE A C 1
ATOM 728 O O . ILE A 1 90 ? -5.701 0.554 5.144 1.00 98.31 90 ILE A O 1
ATOM 732 N N . GLU A 1 91 ? -6.308 2.011 3.542 1.00 98.56 91 GLU A N 1
ATOM 733 C CA . GLU A 1 91 ? -5.738 1.280 2.416 1.00 98.56 91 GLU A CA 1
ATOM 734 C C . GLU A 1 91 ? -4.729 2.155 1.684 1.00 98.56 91 GLU A C 1
ATOM 736 O O . GLU A 1 91 ? -5.034 3.286 1.311 1.00 98.56 91 GLU A O 1
ATOM 741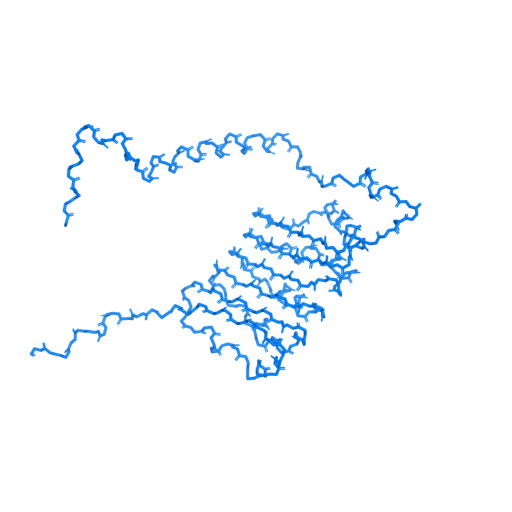 N N . PHE A 1 92 ? -3.532 1.625 1.459 1.00 98.38 92 PHE A N 1
ATOM 742 C CA . PHE A 1 92 ? -2.483 2.305 0.716 1.00 98.38 92 PHE A CA 1
ATOM 743 C C . PHE A 1 92 ? -2.347 1.765 -0.701 1.00 98.38 92 PHE A C 1
ATOM 745 O O . PHE A 1 92 ? -2.304 0.554 -0.923 1.00 98.38 92 PHE A O 1
ATOM 752 N N . HIS A 1 93 ? -2.174 2.690 -1.639 1.00 98.19 93 HIS A N 1
ATOM 753 C CA . HIS A 1 93 ? -1.807 2.436 -3.023 1.00 98.19 93 HIS A CA 1
ATOM 754 C C . HIS A 1 93 ? -0.614 3.321 -3.375 1.00 98.19 93 HIS A C 1
ATOM 756 O O . HIS A 1 93 ? -0.765 4.517 -3.609 1.00 98.19 93 HIS A O 1
ATOM 762 N N . LEU A 1 94 ? 0.579 2.736 -3.370 1.00 97.69 94 LEU A N 1
ATOM 763 C CA . LEU A 1 94 ? 1.831 3.412 -3.665 1.00 97.69 94 LEU A CA 1
ATOM 764 C C . LEU A 1 94 ? 2.318 3.013 -5.052 1.00 97.69 94 LEU A C 1
ATOM 766 O O . LEU A 1 94 ? 2.506 1.831 -5.345 1.00 97.69 94 LEU A O 1
ATOM 770 N N . PHE A 1 95 ? 2.571 4.010 -5.884 1.00 96.62 95 PHE A N 1
ATOM 771 C CA . PHE A 1 95 ? 3.160 3.853 -7.201 1.00 96.62 95 PHE A CA 1
ATOM 772 C C . PHE A 1 95 ? 4.425 4.698 -7.278 1.00 96.62 95 PHE A C 1
ATOM 774 O O . PHE A 1 95 ? 4.374 5.914 -7.064 1.00 96.62 95 PHE A O 1
ATOM 781 N N . ASN A 1 96 ? 5.562 4.064 -7.570 1.00 95.44 96 ASN A N 1
ATOM 782 C CA . ASN A 1 96 ? 6.843 4.747 -7.771 1.00 95.44 96 ASN A CA 1
ATOM 783 C C . ASN A 1 96 ? 7.182 5.749 -6.644 1.00 95.44 96 ASN A C 1
ATOM 785 O O . ASN A 1 96 ? 7.492 6.912 -6.894 1.00 95.44 96 ASN A O 1
ATOM 789 N N . SER A 1 97 ? 7.019 5.318 -5.389 1.00 95.38 97 SER A N 1
ATOM 790 C CA . SER A 1 97 ? 7.092 6.188 -4.202 1.00 95.38 97 SER A CA 1
ATOM 791 C C . SER A 1 97 ? 7.926 5.567 -3.071 1.00 95.38 97 SER A C 1
ATOM 793 O O . SER A 1 97 ? 7.468 5.432 -1.936 1.00 95.38 97 SER A O 1
ATOM 795 N N . SER A 1 98 ? 9.144 5.119 -3.392 1.00 94.06 98 SER A N 1
ATOM 796 C CA . SER A 1 98 ? 10.081 4.548 -2.410 1.00 94.06 98 SER A CA 1
ATOM 797 C C . SER A 1 98 ? 10.421 5.534 -1.287 1.00 94.06 98 SER A C 1
ATOM 799 O O . SER A 1 98 ? 10.637 6.722 -1.530 1.00 94.06 98 SER A O 1
ATOM 801 N N . GLY A 1 99 ? 10.504 5.037 -0.050 1.00 93.94 99 GLY A N 1
ATOM 802 C CA . GLY A 1 99 ? 10.816 5.833 1.141 1.00 93.94 99 GLY A CA 1
ATOM 803 C C . GLY A 1 99 ? 9.617 6.582 1.732 1.00 93.94 99 GLY A C 1
ATOM 804 O O . GLY A 1 99 ? 9.723 7.143 2.827 1.00 93.94 99 GLY A O 1
ATOM 805 N N . PHE A 1 100 ? 8.462 6.590 1.056 1.00 96.25 100 PHE A N 1
ATOM 806 C CA . PHE A 1 100 ? 7.267 7.254 1.568 1.00 96.25 100 PHE A CA 1
ATOM 807 C C . PHE A 1 100 ? 6.766 6.594 2.859 1.00 96.25 100 PHE A C 1
ATOM 809 O O . PHE A 1 100 ? 6.555 7.291 3.851 1.00 96.25 100 PHE A O 1
ATOM 816 N N . LEU A 1 101 ? 6.632 5.261 2.891 1.00 95.94 101 LEU A N 1
ATOM 817 C CA . LEU A 1 101 ? 6.125 4.543 4.070 1.00 95.94 101 LEU A CA 1
ATOM 818 C C . LEU A 1 101 ? 7.009 4.770 5.295 1.00 95.94 101 LEU A C 1
ATOM 820 O O . LEU A 1 101 ? 6.506 4.986 6.398 1.00 95.94 101 LEU A O 1
ATOM 824 N N . GLU A 1 102 ? 8.326 4.764 5.097 1.00 95.81 102 GLU A N 1
ATOM 825 C CA . GLU A 1 102 ? 9.284 5.050 6.160 1.00 95.81 102 GLU A CA 1
ATOM 826 C C . GLU A 1 102 ? 9.114 6.470 6.708 1.00 95.81 102 GLU A C 1
ATOM 828 O O . GLU A 1 102 ? 9.069 6.657 7.925 1.00 95.81 102 GLU A O 1
ATOM 833 N N . SER A 1 103 ? 8.940 7.457 5.824 1.00 96.25 103 SER A N 1
ATOM 834 C CA . SER A 1 103 ? 8.772 8.861 6.214 1.00 96.25 103 SER A CA 1
ATOM 835 C C . SER A 1 103 ? 7.495 9.123 7.019 1.00 96.25 103 SER A C 1
ATOM 837 O O . SER A 1 103 ? 7.492 9.967 7.915 1.00 96.25 103 SER A O 1
ATOM 839 N N . ILE A 1 104 ? 6.426 8.359 6.763 1.00 96.44 104 ILE A N 1
ATOM 840 C CA . ILE A 1 104 ? 5.147 8.490 7.475 1.00 96.44 104 ILE A CA 1
ATOM 841 C C . ILE A 1 104 ? 5.016 7.551 8.674 1.00 96.44 104 ILE A C 1
ATOM 843 O O . ILE A 1 104 ? 3.944 7.476 9.282 1.00 96.44 104 ILE A O 1
ATOM 847 N N . ARG A 1 105 ? 6.096 6.857 9.061 1.00 96.12 105 ARG A N 1
ATOM 848 C CA . ARG A 1 105 ? 6.112 5.963 10.225 1.00 96.12 105 ARG A CA 1
ATOM 849 C C . ARG A 1 105 ? 5.463 6.595 11.466 1.00 96.12 105 ARG A C 1
ATOM 851 O O . ARG A 1 105 ? 4.613 5.925 12.044 1.00 96.12 105 ARG A O 1
ATOM 858 N N . PRO A 1 106 ? 5.745 7.856 11.861 1.00 95.50 106 PRO A N 1
ATOM 859 C CA . PRO A 1 106 ? 5.111 8.447 13.041 1.00 95.50 106 PRO A CA 1
ATOM 860 C C . PRO A 1 106 ? 3.575 8.482 12.979 1.00 95.50 106 PRO A C 1
ATOM 862 O O . PRO A 1 106 ? 2.923 8.263 13.995 1.00 95.50 106 PRO A O 1
ATOM 865 N N . ALA A 1 107 ? 2.985 8.718 11.802 1.00 95.31 107 ALA A N 1
ATOM 866 C CA . ALA A 1 107 ? 1.531 8.700 11.623 1.00 95.31 107 ALA A CA 1
ATOM 867 C C . ALA A 1 107 ? 0.965 7.275 11.616 1.00 95.31 107 ALA A C 1
ATOM 869 O O . ALA A 1 107 ? -0.095 7.014 12.192 1.00 95.31 107 ALA A O 1
ATOM 870 N N . LEU A 1 108 ? 1.693 6.339 11.003 1.00 94.75 108 LEU A N 1
ATOM 871 C CA . LEU A 1 108 ? 1.315 4.929 10.984 1.00 94.75 108 LEU A CA 1
ATOM 872 C C . LEU A 1 108 ? 1.333 4.314 12.381 1.00 94.75 108 LEU A C 1
ATOM 874 O O . LEU A 1 108 ? 0.420 3.568 12.709 1.00 94.75 108 LEU A O 1
ATOM 878 N N . GLU A 1 109 ? 2.302 4.655 13.234 1.00 93.94 109 GLU A N 1
ATOM 879 C CA . GLU A 1 109 ? 2.370 4.158 14.618 1.00 93.94 109 GLU A CA 1
ATOM 880 C C . GLU A 1 109 ? 1.085 4.428 15.417 1.00 93.94 109 GLU A C 1
ATOM 882 O O . GLU A 1 109 ? 0.660 3.580 16.199 1.00 93.94 109 GLU A O 1
ATOM 887 N N . LEU A 1 110 ? 0.407 5.552 15.163 1.00 92.38 110 LEU A N 1
ATOM 888 C CA . LEU A 1 110 ? -0.858 5.903 15.820 1.00 92.38 110 LEU A CA 1
ATOM 889 C C . LEU A 1 110 ? -2.061 5.084 15.322 1.00 92.38 110 LEU A C 1
ATOM 891 O O . LEU A 1 110 ? -3.105 5.058 15.973 1.00 92.38 110 LEU A O 1
ATOM 895 N N . SER A 1 111 ? -1.940 4.442 14.159 1.00 94.31 111 SER A N 1
ATOM 896 C CA . SER A 1 111 ? -3.068 3.895 13.396 1.00 94.31 111 SER A CA 1
ATOM 897 C C . SER A 1 111 ? -2.785 2.536 12.743 1.00 94.31 111 SER A C 1
ATOM 899 O O . SER A 1 111 ? -3.547 2.098 11.884 1.00 94.31 111 SER A O 1
ATOM 901 N N . LYS A 1 112 ? -1.739 1.811 13.169 1.00 94.69 112 LYS A N 1
ATOM 902 C CA . LYS A 1 112 ? -1.327 0.531 12.551 1.00 94.69 112 LYS A CA 1
ATOM 903 C C . LYS A 1 112 ? -2.442 -0.498 12.473 1.00 94.69 112 LYS A C 1
ATOM 905 O O . LYS A 1 112 ? -2.553 -1.216 11.487 1.00 94.69 112 LYS A O 1
ATOM 910 N N . ALA A 1 113 ? -3.258 -0.574 13.522 1.00 95.88 113 ALA A N 1
ATOM 911 C CA . ALA A 1 113 ? -4.376 -1.507 13.598 1.00 95.88 113 ALA A CA 1
ATOM 912 C C . ALA A 1 113 ? -5.500 -1.189 12.600 1.00 95.88 113 ALA A C 1
ATOM 914 O O . ALA A 1 113 ? -6.354 -2.038 12.371 1.00 95.88 113 ALA A O 1
ATOM 915 N N . SER A 1 114 ? -5.495 0.006 12.008 1.00 96.94 114 SER A N 1
ATOM 916 C CA . SER A 1 114 ? -6.442 0.411 10.974 1.00 96.94 114 SER A CA 1
ATOM 917 C C . SER A 1 114 ? -5.940 0.097 9.563 1.00 96.94 114 SER A C 1
ATOM 919 O O . SER A 1 114 ? -6.733 0.159 8.632 1.00 96.94 114 SER A O 1
ATOM 921 N N . VAL A 1 115 ? -4.656 -0.218 9.354 1.00 98.00 115 VAL A N 1
ATOM 922 C CA . VAL A 1 115 ? -4.129 -0.476 8.004 1.00 98.00 115 VAL A CA 1
ATOM 923 C C . VAL A 1 115 ? -4.486 -1.891 7.567 1.00 98.00 115 VAL A C 1
ATOM 925 O O . VAL A 1 115 ? -4.002 -2.868 8.137 1.00 98.00 115 VAL A O 1
ATOM 928 N N . THR A 1 116 ? -5.326 -1.994 6.540 1.00 98.00 116 THR A N 1
ATOM 929 C CA . THR A 1 116 ? -5.891 -3.266 6.067 1.00 98.00 116 THR A CA 1
ATOM 930 C C . THR A 1 116 ? -5.378 -3.672 4.693 1.00 98.00 116 THR A C 1
ATOM 932 O O . THR A 1 116 ? -5.377 -4.863 4.375 1.00 98.00 116 THR A O 1
ATOM 935 N N . LYS A 1 117 ? -4.875 -2.727 3.894 1.00 98.50 117 LYS A N 1
ATOM 936 C CA . LYS A 1 117 ? -4.322 -3.013 2.568 1.00 98.50 117 LYS A CA 1
ATOM 937 C C . LYS A 1 117 ? -3.098 -2.168 2.254 1.00 98.50 117 LYS A C 1
ATOM 939 O O . LYS A 1 117 ? -3.106 -0.964 2.494 1.00 98.50 117 LYS A O 1
ATOM 944 N N . CYS A 1 118 ? -2.099 -2.793 1.639 1.00 98.19 118 CYS A N 1
ATOM 945 C CA . CYS A 1 118 ? -0.949 -2.116 1.050 1.00 98.19 118 CYS A CA 1
ATOM 946 C C . CYS A 1 118 ? -0.699 -2.658 -0.357 1.00 98.19 118 CYS A C 1
ATOM 948 O O . CYS A 1 118 ? -0.341 -3.821 -0.523 1.00 98.19 118 CYS A O 1
ATOM 950 N N . SER A 1 119 ? -0.862 -1.803 -1.360 1.00 98.06 119 SER A N 1
ATOM 951 C CA . SER A 1 119 ? -0.533 -2.069 -2.756 1.00 98.06 119 SER A CA 1
ATOM 952 C C . SER A 1 119 ? 0.664 -1.227 -3.154 1.00 98.06 119 SER A C 1
ATOM 954 O O . SER A 1 119 ? 0.608 -0.007 -3.058 1.00 98.06 119 SER A O 1
ATOM 956 N N . MET A 1 120 ? 1.740 -1.863 -3.600 1.00 97.25 120 MET A N 1
ATOM 957 C CA . MET A 1 120 ? 3.014 -1.223 -3.916 1.00 97.25 120 MET A CA 1
ATOM 958 C C . MET A 1 120 ? 3.458 -1.641 -5.312 1.00 97.25 120 MET A C 1
ATOM 960 O O . MET A 1 120 ? 3.735 -2.815 -5.547 1.00 97.25 120 MET A O 1
ATOM 964 N N . SER A 1 121 ? 3.530 -0.679 -6.232 1.00 95.19 121 SER A N 1
ATOM 965 C CA . SER A 1 121 ? 3.966 -0.903 -7.610 1.00 95.19 121 SER A CA 1
ATOM 966 C C . SER A 1 121 ? 5.148 -0.009 -7.981 1.00 95.19 121 SER A C 1
ATOM 968 O O . SER A 1 121 ? 5.178 1.171 -7.622 1.00 95.19 121 SER A O 1
ATOM 970 N N . ARG A 1 122 ? 6.123 -0.559 -8.715 1.00 93.25 122 ARG A N 1
ATOM 971 C CA . ARG A 1 122 ? 7.309 0.167 -9.215 1.00 93.25 122 ARG A CA 1
ATOM 972 C C . ARG A 1 122 ? 8.122 0.878 -8.142 1.00 93.25 122 ARG A C 1
ATOM 974 O O . ARG A 1 122 ? 8.642 1.963 -8.374 1.00 93.25 122 ARG A O 1
ATOM 981 N N . LEU A 1 123 ? 8.218 0.290 -6.958 1.00 93.81 123 LEU A N 1
ATOM 982 C CA . LEU A 1 123 ? 9.032 0.835 -5.881 1.00 93.81 123 LEU A CA 1
ATOM 983 C C . LEU A 1 123 ? 9.876 -0.258 -5.233 1.00 93.81 123 LEU A C 1
ATOM 985 O O . LEU A 1 123 ? 9.507 -1.436 -5.212 1.00 93.81 123 LEU A O 1
ATOM 989 N N . GLU A 1 124 ? 11.032 0.154 -4.736 1.00 92.69 124 GLU A N 1
ATOM 990 C CA . GLU A 1 124 ? 11.908 -0.664 -3.908 1.00 92.69 124 GLU A CA 1
ATOM 991 C C . GLU A 1 124 ? 11.597 -0.375 -2.440 1.00 92.69 124 GLU A C 1
ATOM 993 O O . GLU A 1 124 ? 11.530 0.789 -2.039 1.00 92.69 124 GLU A O 1
ATOM 998 N N . LEU A 1 125 ? 11.395 -1.434 -1.659 1.00 94.06 125 LEU A N 1
ATOM 999 C CA . LEU A 1 125 ? 11.167 -1.378 -0.225 1.00 94.06 125 LEU A CA 1
ATOM 1000 C C . LEU A 1 125 ? 12.498 -1.405 0.520 1.00 94.06 125 LEU A C 1
ATOM 1002 O O . LEU A 1 125 ? 13.265 -2.377 0.440 1.00 94.06 125 LEU A O 1
ATOM 1006 N N . SER A 1 126 ? 12.741 -0.361 1.308 1.00 94.44 126 SER A N 1
ATOM 1007 C CA . SER A 1 126 ? 13.855 -0.328 2.251 1.00 94.44 126 SER A CA 1
ATOM 1008 C C . SER A 1 126 ? 13.687 -1.414 3.323 1.00 94.44 126 SER A C 1
ATOM 1010 O O . SER A 1 126 ? 12.586 -1.914 3.576 1.00 94.44 126 SER A O 1
ATOM 1012 N N . ARG A 1 127 ? 14.779 -1.776 4.009 1.00 94.88 127 ARG A N 1
ATOM 1013 C CA . ARG A 1 127 ? 14.710 -2.694 5.159 1.00 94.88 127 ARG A CA 1
ATOM 1014 C C . ARG A 1 127 ? 13.728 -2.182 6.221 1.00 94.88 127 ARG A C 1
ATOM 1016 O O . ARG A 1 127 ? 12.936 -2.953 6.757 1.00 94.88 127 ARG A O 1
ATOM 1023 N N . ALA A 1 128 ? 13.748 -0.876 6.475 1.00 95.44 128 ALA A N 1
ATOM 1024 C CA . ALA A 1 128 ? 12.871 -0.239 7.444 1.00 95.44 128 ALA A CA 1
ATOM 1025 C C . ALA A 1 128 ? 11.399 -0.269 6.998 1.00 95.44 128 ALA A C 1
ATOM 1027 O O . ALA A 1 128 ? 10.523 -0.448 7.845 1.00 95.44 128 ALA A O 1
ATOM 1028 N N . GLU A 1 129 ? 11.109 -0.134 5.701 1.00 96.06 129 GLU A N 1
ATOM 1029 C CA . GLU A 1 129 ? 9.748 -0.262 5.160 1.00 96.06 129 GLU A CA 1
ATOM 1030 C C . GLU A 1 129 ? 9.232 -1.699 5.262 1.00 96.06 129 GLU A C 1
ATOM 1032 O O . GLU A 1 129 ? 8.102 -1.915 5.698 1.00 96.06 129 GLU A O 1
ATOM 1037 N N . GLN A 1 130 ? 10.071 -2.691 4.948 1.00 96.50 130 GLN A N 1
ATOM 1038 C CA . GLN A 1 130 ? 9.720 -4.105 5.115 1.00 96.50 130 GLN A CA 1
ATOM 1039 C C . GLN A 1 130 ? 9.408 -4.436 6.580 1.00 96.50 130 GLN A C 1
ATOM 1041 O O . GLN A 1 130 ? 8.404 -5.083 6.873 1.00 96.50 130 GLN A O 1
ATOM 1046 N N . GLU A 1 131 ? 10.224 -3.951 7.518 1.00 95.56 131 GLU A N 1
ATOM 1047 C CA . GLU A 1 131 ? 9.972 -4.110 8.952 1.00 95.56 131 GLU A CA 1
ATOM 1048 C C . GLU A 1 131 ? 8.690 -3.418 9.398 1.00 95.56 131 GLU A C 1
ATOM 1050 O O . GLU A 1 131 ? 7.915 -3.999 10.153 1.00 95.56 131 GLU A O 1
ATOM 1055 N N . LEU A 1 132 ? 8.444 -2.198 8.919 1.00 95.81 132 LEU A N 1
ATOM 1056 C CA . LEU A 1 132 ? 7.235 -1.451 9.240 1.00 95.81 132 LEU A CA 1
ATOM 1057 C C . LEU A 1 132 ? 5.981 -2.210 8.802 1.00 95.81 132 LEU A C 1
ATOM 1059 O O . LEU A 1 132 ? 5.064 -2.365 9.611 1.00 95.81 132 LEU A O 1
ATOM 1063 N N . LEU A 1 133 ? 5.972 -2.730 7.571 1.00 96.81 133 LEU A N 1
ATOM 1064 C CA . LEU A 1 133 ? 4.874 -3.540 7.045 1.00 96.81 133 LEU A CA 1
ATOM 1065 C C . LEU A 1 133 ? 4.607 -4.750 7.940 1.00 96.81 133 LEU A C 1
ATOM 1067 O O . LEU A 1 133 ? 3.465 -4.965 8.327 1.00 96.81 133 LEU A O 1
ATOM 1071 N N . LEU A 1 134 ? 5.645 -5.479 8.359 1.00 95.31 134 LEU A N 1
ATOM 1072 C CA . LEU A 1 134 ? 5.517 -6.640 9.253 1.00 95.31 134 LEU A CA 1
ATOM 1073 C C . LEU A 1 134 ? 4.913 -6.311 10.629 1.00 95.31 134 LEU A C 1
ATOM 1075 O O . LEU A 1 134 ? 4.499 -7.225 11.340 1.00 95.31 134 LEU A O 1
ATOM 1079 N N . THR A 1 135 ? 4.856 -5.034 11.023 1.00 94.50 135 THR A N 1
ATOM 1080 C CA . THR A 1 135 ? 4.200 -4.608 12.271 1.00 94.50 135 THR A CA 1
ATOM 1081 C C . THR A 1 135 ? 2.714 -4.289 12.124 1.00 94.50 135 THR A C 1
ATOM 1083 O O . THR A 1 135 ? 2.097 -3.922 13.121 1.00 94.50 135 THR A O 1
ATOM 1086 N N . LEU A 1 136 ? 2.132 -4.395 10.924 1.00 96.00 136 LEU A N 1
ATOM 1087 C CA . LEU A 1 136 ? 0.723 -4.081 10.666 1.00 96.00 136 LEU A CA 1
ATOM 1088 C C . LEU A 1 136 ? -0.172 -5.281 11.026 1.00 96.00 136 LEU A C 1
ATOM 1090 O O . LEU A 1 136 ? -0.239 -6.247 10.265 1.00 96.00 136 LEU A O 1
ATOM 1094 N N . PRO A 1 137 ? -0.887 -5.249 12.169 1.00 94.62 137 PRO A N 1
ATOM 1095 C CA . PRO A 1 137 ? -1.550 -6.441 12.697 1.00 94.62 137 PRO A CA 1
ATOM 1096 C C . PRO A 1 137 ? -2.858 -6.779 11.969 1.00 94.62 137 PRO A C 1
ATOM 1098 O O . PRO A 1 137 ? -3.316 -7.915 12.030 1.00 94.62 137 PRO A O 1
ATOM 1101 N N . ALA A 1 138 ? -3.470 -5.796 11.304 1.00 95.88 138 ALA A N 1
ATOM 1102 C CA . ALA A 1 138 ? -4.759 -5.925 10.630 1.00 95.88 138 ALA A CA 1
ATOM 1103 C C . ALA A 1 138 ? -4.630 -6.018 9.103 1.00 95.88 138 ALA A C 1
ATOM 1105 O O . ALA A 1 138 ? -5.639 -5.918 8.405 1.00 95.88 138 ALA A O 1
ATOM 1106 N N . LEU A 1 139 ? -3.410 -6.195 8.578 1.00 97.19 139 LEU A N 1
ATOM 1107 C CA . LEU A 1 139 ? -3.173 -6.241 7.140 1.00 97.19 139 LEU A CA 1
ATOM 1108 C C . LEU A 1 139 ? -3.828 -7.491 6.536 1.00 97.19 139 LEU A C 1
ATOM 1110 O O . LEU A 1 139 ? -3.469 -8.620 6.868 1.00 97.19 139 LEU A O 1
ATOM 1114 N N . GLN A 1 140 ? -4.788 -7.269 5.644 1.00 97.00 140 GLN A N 1
ATOM 1115 C CA . GLN A 1 140 ? -5.569 -8.302 4.965 1.00 97.00 140 GLN A CA 1
ATOM 1116 C C . GLN A 1 140 ? -5.158 -8.478 3.506 1.00 97.00 140 GLN A C 1
ATOM 1118 O O . GLN A 1 140 ? -5.287 -9.577 2.974 1.00 97.00 140 GLN A O 1
ATOM 1123 N N . SER A 1 141 ? -4.652 -7.431 2.854 1.00 97.88 141 SER A N 1
ATOM 1124 C CA . SER A 1 141 ? -4.212 -7.494 1.460 1.00 97.88 141 SER A CA 1
ATOM 1125 C C . SER A 1 141 ? -2.841 -6.845 1.286 1.00 97.88 141 SER A C 1
ATOM 1127 O O . SER A 1 141 ? -2.619 -5.704 1.697 1.00 97.88 141 SER A O 1
ATOM 1129 N N . LEU A 1 142 ? -1.922 -7.584 0.670 1.00 97.19 142 LEU A N 1
ATOM 1130 C CA . LEU A 1 142 ? -0.574 -7.134 0.349 1.00 97.19 142 LEU A CA 1
ATOM 1131 C C . LEU A 1 142 ? -0.308 -7.364 -1.138 1.00 97.19 142 LEU A C 1
ATOM 1133 O O . LEU A 1 142 ? -0.401 -8.487 -1.631 1.00 97.19 142 LEU A O 1
ATOM 1137 N N . GLU A 1 143 ? 0.057 -6.304 -1.846 1.00 96.50 143 GLU A N 1
ATOM 1138 C CA . GLU A 1 143 ? 0.468 -6.361 -3.243 1.00 96.50 143 GLU A CA 1
ATOM 1139 C C . GLU A 1 143 ? 1.840 -5.713 -3.429 1.00 96.50 143 GLU A C 1
ATOM 1141 O O . GLU A 1 143 ? 2.070 -4.587 -2.993 1.00 96.50 143 GLU A O 1
ATOM 1146 N N . VAL A 1 144 ? 2.747 -6.447 -4.078 1.00 94.31 144 VAL A N 1
ATOM 1147 C CA . VAL A 1 144 ? 4.073 -5.989 -4.506 1.00 94.31 144 VAL A CA 1
ATOM 1148 C C . VAL A 1 144 ? 4.231 -6.335 -5.984 1.00 94.31 144 VAL A C 1
ATOM 1150 O O . VAL A 1 144 ? 4.324 -7.512 -6.345 1.00 94.31 144 VAL A O 1
ATOM 1153 N N . SER A 1 145 ? 4.244 -5.328 -6.854 1.00 92.94 145 SER A N 1
ATOM 1154 C CA . SER A 1 145 ? 4.244 -5.515 -8.307 1.00 92.94 145 SER A CA 1
ATOM 1155 C C . SER A 1 145 ? 5.231 -4.613 -9.044 1.00 92.94 145 SER A C 1
ATOM 1157 O O . SER A 1 145 ? 5.643 -3.572 -8.540 1.00 92.94 145 SER A O 1
ATOM 1159 N N . GLU A 1 146 ? 5.575 -5.000 -10.276 1.00 89.44 146 GLU A N 1
ATOM 1160 C CA . GLU A 1 146 ? 6.357 -4.184 -11.223 1.00 89.44 146 GLU A CA 1
ATOM 1161 C C . GLU A 1 146 ? 7.678 -3.673 -10.623 1.00 89.44 146 GLU A C 1
ATOM 1163 O O . GLU A 1 146 ? 8.105 -2.546 -10.865 1.00 89.44 146 GLU A O 1
ATOM 1168 N N . THR A 1 147 ? 8.302 -4.490 -9.777 1.00 87.75 147 THR A N 1
ATOM 1169 C CA . THR A 1 147 ? 9.593 -4.203 -9.152 1.00 87.75 147 THR A CA 1
ATOM 1170 C C . THR A 1 147 ? 10.563 -5.338 -9.450 1.00 87.75 147 THR A C 1
ATOM 1172 O O . THR A 1 147 ? 10.184 -6.509 -9.532 1.00 87.75 147 THR A O 1
ATOM 1175 N N . ASN A 1 148 ? 11.829 -4.988 -9.642 1.00 85.12 148 ASN A N 1
ATOM 1176 C CA . ASN A 1 148 ? 12.935 -5.931 -9.798 1.00 85.12 148 ASN A CA 1
ATOM 1177 C C . ASN A 1 148 ? 13.508 -6.358 -8.431 1.00 85.12 148 ASN A C 1
ATOM 1179 O O . ASN A 1 148 ? 14.256 -7.339 -8.329 1.00 85.12 148 ASN A O 1
ATOM 1183 N N . GLN A 1 149 ? 13.171 -5.643 -7.355 1.00 87.62 149 GLN A N 1
ATOM 1184 C CA . GLN A 1 149 ? 13.632 -5.951 -6.013 1.00 87.62 149 GLN A CA 1
ATOM 1185 C C . GLN A 1 149 ? 12.829 -7.120 -5.435 1.00 87.62 149 GLN A C 1
ATOM 1187 O O . GLN A 1 149 ? 11.618 -7.223 -5.590 1.00 87.62 149 GLN A O 1
ATOM 1192 N N . LEU A 1 150 ? 13.531 -8.027 -4.757 1.00 86.88 150 LEU A N 1
ATOM 1193 C CA . LEU A 1 150 ? 12.901 -9.076 -3.964 1.00 86.88 150 LEU A CA 1
ATOM 1194 C C . LEU A 1 150 ? 12.933 -8.595 -2.510 1.00 86.88 150 LEU A C 1
ATOM 1196 O O . LEU A 1 150 ? 14.039 -8.496 -1.976 1.00 86.88 150 LEU A O 1
ATOM 1200 N N . PRO A 1 151 ? 11.786 -8.279 -1.884 1.00 88.56 151 PRO A N 1
ATOM 1201 C CA . PRO A 1 151 ? 11.734 -7.898 -0.478 1.00 88.56 151 PRO A CA 1
ATOM 1202 C C . PRO A 1 151 ? 11.834 -9.163 0.383 1.00 88.56 151 PRO A C 1
ATOM 1204 O O . PRO A 1 151 ? 10.850 -9.685 0.906 1.00 88.56 151 PRO A O 1
ATOM 1207 N N . ASP A 1 152 ? 13.047 -9.701 0.457 1.00 87.75 152 ASP A N 1
ATOM 1208 C CA . ASP A 1 152 ? 13.375 -10.957 1.117 1.00 87.75 152 ASP A CA 1
ATOM 1209 C C . ASP A 1 152 ? 12.931 -10.965 2.583 1.00 87.75 152 ASP A C 1
ATOM 1211 O O . ASP A 1 152 ? 12.233 -11.888 2.992 1.00 87.75 152 ASP A O 1
ATOM 1215 N N . GLN A 1 153 ? 13.251 -9.940 3.374 1.00 91.06 153 GLN A N 1
ATOM 1216 C CA . GLN A 1 153 ? 12.851 -9.897 4.782 1.00 91.06 153 GLN A CA 1
ATOM 1217 C C . GLN A 1 153 ? 11.329 -9.910 4.950 1.00 91.06 153 GLN A C 1
ATOM 1219 O O . GLN A 1 153 ? 10.828 -10.617 5.826 1.00 91.06 153 GLN A O 1
ATOM 1224 N N . LEU A 1 154 ? 10.594 -9.170 4.118 1.00 92.69 154 LEU A N 1
ATOM 1225 C CA . LEU A 1 154 ? 9.132 -9.183 4.127 1.00 92.69 154 LEU A CA 1
ATOM 1226 C C . LEU A 1 154 ? 8.599 -10.585 3.808 1.00 92.69 154 LEU A C 1
ATOM 1228 O O . LEU A 1 154 ? 7.768 -11.105 4.551 1.00 92.69 154 LEU A O 1
ATOM 1232 N N . PHE A 1 155 ? 9.111 -11.217 2.748 1.00 89.62 155 PHE A N 1
ATOM 1233 C CA . PHE A 1 155 ? 8.626 -12.516 2.282 1.00 89.62 155 PHE A CA 1
ATOM 1234 C C . PHE A 1 155 ? 8.948 -13.665 3.238 1.00 89.62 155 PHE A C 1
ATOM 1236 O O . PHE A 1 155 ? 8.031 -14.395 3.611 1.00 89.62 155 PHE A O 1
ATOM 1243 N N . HIS A 1 156 ? 10.173 -13.748 3.765 1.00 88.94 156 HIS A N 1
ATOM 1244 C CA . HIS A 1 156 ? 10.542 -14.740 4.788 1.00 88.94 156 HIS A CA 1
ATOM 1245 C C . HIS A 1 156 ? 9.713 -14.611 6.079 1.00 88.94 156 HIS A C 1
ATOM 1247 O O . HIS A 1 156 ? 9.637 -15.546 6.873 1.00 88.94 156 HIS A O 1
ATOM 1253 N N . ASN A 1 157 ? 9.081 -13.458 6.311 1.00 91.44 157 ASN A N 1
ATOM 1254 C CA . ASN A 1 157 ? 8.277 -13.190 7.499 1.00 91.44 157 ASN A CA 1
ATOM 1255 C C . ASN A 1 157 ? 6.771 -13.065 7.208 1.00 91.44 157 ASN A C 1
ATOM 1257 O O . ASN A 1 157 ? 6.033 -12.599 8.075 1.00 91.44 157 ASN A O 1
ATOM 1261 N N . LEU A 1 158 ? 6.285 -13.512 6.041 1.00 89.75 158 LEU A N 1
ATOM 1262 C CA . LEU A 1 158 ? 4.859 -13.423 5.683 1.00 89.75 158 LEU A CA 1
ATOM 1263 C C . LEU A 1 158 ? 3.928 -14.111 6.688 1.00 89.75 158 LEU A C 1
ATOM 1265 O O . LEU A 1 158 ? 2.810 -13.651 6.900 1.00 89.75 158 LEU A O 1
ATOM 1269 N N . HIS A 1 159 ? 4.404 -15.163 7.356 1.00 87.19 159 HIS A N 1
ATOM 1270 C CA . HIS A 1 159 ? 3.669 -15.870 8.408 1.00 87.19 159 HIS A CA 1
ATOM 1271 C C . HIS A 1 159 ? 3.264 -14.971 9.592 1.00 87.19 159 HIS A C 1
ATOM 1273 O O . HIS A 1 159 ? 2.379 -15.334 10.363 1.00 87.19 159 HIS A O 1
ATOM 1279 N N . LYS A 1 160 ? 3.890 -13.794 9.756 1.00 90.38 160 LYS A N 1
ATOM 1280 C CA . LYS A 1 160 ? 3.522 -12.815 10.791 1.00 90.38 160 LYS A CA 1
ATOM 1281 C C . LYS A 1 160 ? 2.193 -12.118 10.500 1.00 90.38 160 LYS A C 1
ATO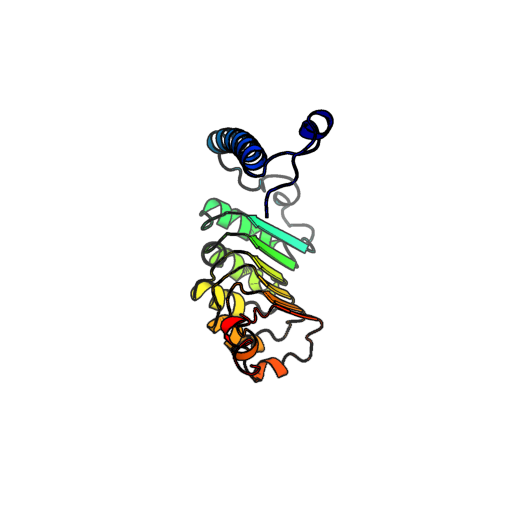M 1283 O O . LYS A 1 160 ? 1.565 -11.609 11.427 1.00 90.38 160 LYS A O 1
ATOM 1288 N N . PHE A 1 161 ? 1.736 -12.116 9.249 1.00 91.31 161 PHE A N 1
ATOM 1289 C CA . PHE A 1 161 ? 0.450 -11.542 8.872 1.00 91.31 161 PHE A CA 1
ATOM 1290 C C . PHE A 1 161 ? -0.691 -12.537 9.092 1.00 91.31 161 PHE A C 1
ATOM 1292 O O . PHE A 1 161 ? -1.255 -13.085 8.149 1.00 91.31 161 PHE A O 1
ATOM 1299 N N . LEU A 1 162 ? -1.069 -12.751 10.352 1.00 87.06 162 LEU A N 1
ATOM 1300 C CA . LEU A 1 162 ? -2.117 -13.716 10.718 1.00 87.06 162 LEU A CA 1
ATOM 1301 C C . LEU A 1 162 ? -3.484 -13.418 10.069 1.00 87.06 162 LEU A C 1
ATOM 1303 O O . LEU A 1 162 ? -4.295 -14.325 9.898 1.00 87.06 162 LEU A O 1
ATOM 1307 N N . GLY A 1 163 ? -3.741 -12.152 9.722 1.00 90.44 163 GLY A N 1
ATOM 1308 C CA . GLY A 1 163 ? -4.968 -11.699 9.062 1.00 90.44 163 GLY A CA 1
ATOM 1309 C C . GLY A 1 163 ? -4.899 -11.633 7.534 1.00 90.44 163 GLY A C 1
ATOM 1310 O O . GLY A 1 163 ? -5.869 -11.173 6.931 1.00 90.44 163 GLY A O 1
ATOM 1311 N N . LEU A 1 164 ? -3.789 -12.045 6.907 1.00 94.38 164 LEU A N 1
ATOM 1312 C CA . LEU A 1 164 ? -3.601 -11.905 5.463 1.00 94.38 164 LEU A CA 1
ATOM 1313 C C . LEU A 1 164 ? -4.539 -12.837 4.692 1.00 94.38 164 LEU A C 1
ATOM 1315 O O . LEU A 1 164 ? -4.495 -14.057 4.842 1.00 94.38 164 LEU A O 1
ATOM 1319 N N . LYS A 1 165 ? -5.359 -12.235 3.835 1.00 95.94 165 LYS A N 1
ATOM 1320 C CA . LYS A 1 165 ? -6.335 -12.900 2.967 1.00 95.94 165 LYS A CA 1
ATOM 1321 C C . LYS A 1 165 ? -5.926 -12.853 1.504 1.00 95.94 165 LYS A C 1
ATOM 1323 O O . LYS A 1 165 ? -6.221 -13.781 0.760 1.00 95.94 165 LYS A O 1
ATOM 1328 N N . GLU A 1 166 ? -5.269 -11.778 1.081 1.00 96.75 166 GLU A N 1
ATOM 1329 C CA . GLU A 1 166 ? -4.841 -11.603 -0.301 1.00 96.75 166 GLU A CA 1
ATOM 1330 C C . GLU A 1 166 ? -3.351 -11.283 -0.386 1.00 96.75 166 GLU A C 1
ATOM 1332 O O . GLU A 1 166 ? -2.882 -10.305 0.198 1.00 96.75 166 GLU A O 1
ATOM 1337 N N . LEU A 1 167 ? -2.622 -12.061 -1.184 1.00 94.00 167 LEU A N 1
ATOM 1338 C CA . LEU A 1 167 ? -1.237 -11.776 -1.545 1.00 94.00 167 LEU A CA 1
ATOM 1339 C C . LEU A 1 167 ? -1.086 -11.715 -3.068 1.00 94.00 167 LEU A C 1
ATOM 1341 O O . LEU A 1 167 ? -1.398 -12.677 -3.775 1.00 94.00 167 LEU A O 1
ATOM 1345 N N . CYS A 1 168 ? -0.575 -10.595 -3.576 1.00 93.31 168 CYS A N 1
ATOM 1346 C CA . CYS A 1 168 ? -0.205 -10.419 -4.977 1.00 93.31 168 CYS A CA 1
ATOM 1347 C C . CYS A 1 168 ? 1.292 -10.108 -5.086 1.00 93.31 168 CYS A C 1
ATOM 1349 O O . CYS A 1 168 ? 1.758 -9.106 -4.551 1.00 93.31 168 CYS A O 1
ATOM 1351 N N . VAL A 1 169 ? 2.051 -10.952 -5.784 1.00 91.19 169 VAL A N 1
ATOM 1352 C CA . VAL A 1 169 ? 3.485 -10.743 -6.015 1.00 91.19 169 VAL A CA 1
ATOM 1353 C C . VAL A 1 169 ? 3.800 -10.875 -7.499 1.00 91.19 169 VAL A C 1
ATOM 1355 O O . VAL A 1 169 ? 3.628 -11.935 -8.104 1.00 91.19 169 VAL A O 1
ATOM 1358 N N . ARG A 1 170 ? 4.268 -9.784 -8.106 1.00 88.75 170 ARG A N 1
ATOM 1359 C CA . ARG A 1 170 ? 4.630 -9.725 -9.527 1.00 88.75 170 ARG A CA 1
ATOM 1360 C C . ARG A 1 170 ? 5.983 -9.039 -9.680 1.00 88.75 170 ARG A C 1
ATOM 1362 O O . ARG A 1 170 ? 6.038 -7.821 -9.808 1.00 88.75 170 ARG A O 1
ATOM 1369 N N . LEU A 1 171 ? 7.057 -9.821 -9.653 1.00 85.25 171 LEU A N 1
ATOM 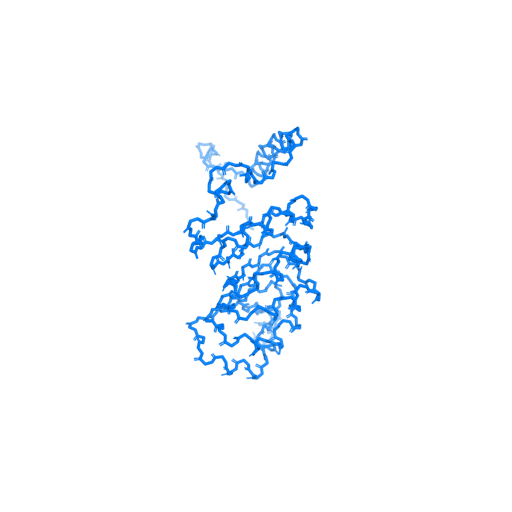1370 C CA . LEU A 1 171 ? 8.416 -9.300 -9.803 1.00 85.25 171 LEU A CA 1
ATOM 1371 C C . LEU A 1 171 ? 8.868 -9.397 -11.260 1.00 85.25 171 LEU A C 1
ATOM 1373 O O . LEU A 1 171 ? 8.622 -10.408 -11.919 1.00 85.25 171 LEU A O 1
ATOM 1377 N N . ASP A 1 172 ? 9.547 -8.364 -11.746 1.00 80.69 172 ASP A N 1
ATOM 1378 C CA . ASP A 1 172 ? 10.089 -8.341 -13.103 1.00 80.69 172 ASP A CA 1
ATOM 1379 C C . ASP A 1 172 ? 11.493 -8.962 -13.130 1.00 80.69 172 ASP A C 1
ATOM 1381 O O . ASP A 1 172 ? 12.359 -8.621 -12.323 1.00 80.69 172 ASP A O 1
ATOM 1385 N N . GLY A 1 173 ? 11.727 -9.889 -14.066 1.00 73.69 173 GLY A N 1
ATOM 1386 C CA . GLY A 1 173 ? 13.049 -10.479 -14.310 1.00 73.69 173 GLY A CA 1
ATOM 1387 C C . GLY A 1 173 ? 13.564 -11.411 -13.208 1.00 73.69 173 GLY A C 1
ATOM 1388 O O . GLY A 1 173 ? 14.756 -11.711 -13.182 1.00 73.69 173 GLY A O 1
ATOM 1389 N N . LYS A 1 174 ? 12.700 -11.874 -12.290 1.00 72.81 174 LYS A N 1
ATOM 1390 C CA . LYS A 1 174 ? 13.082 -12.826 -11.235 1.00 72.81 174 LYS A CA 1
ATOM 1391 C C . LYS A 1 174 ? 12.485 -14.214 -11.474 1.00 72.81 174 LYS A C 1
ATOM 1393 O O . LYS A 1 174 ? 11.263 -14.330 -11.601 1.00 72.81 174 LYS A O 1
ATOM 1398 N N . PRO A 1 175 ? 13.328 -15.264 -11.551 1.00 62.50 175 PRO A N 1
ATOM 1399 C CA . PRO A 1 175 ? 12.890 -16.561 -12.048 1.00 62.50 175 PRO A CA 1
ATOM 1400 C C . PRO A 1 175 ? 12.005 -17.342 -11.078 1.00 62.50 175 PRO A C 1
ATOM 1402 O O . PRO A 1 175 ? 11.172 -18.116 -11.541 1.00 62.50 175 PRO A O 1
ATOM 1405 N N . ASP A 1 176 ? 12.113 -17.121 -9.763 1.00 72.06 176 ASP A N 1
ATOM 1406 C CA . ASP A 1 176 ? 11.331 -17.902 -8.804 1.00 72.06 176 ASP A CA 1
ATOM 1407 C C . ASP A 1 176 ? 10.987 -17.137 -7.516 1.00 72.06 176 ASP A C 1
ATOM 1409 O O . ASP A 1 176 ? 11.748 -17.111 -6.550 1.00 72.06 176 ASP A O 1
ATOM 1413 N N . VAL A 1 177 ? 9.804 -16.520 -7.496 1.00 72.75 177 VAL A N 1
ATOM 1414 C CA . VAL A 1 177 ? 9.229 -15.883 -6.297 1.00 72.75 177 VAL A CA 1
ATOM 1415 C C . VAL A 1 177 ? 8.860 -16.922 -5.232 1.00 72.75 177 VAL A C 1
ATOM 1417 O O . VAL A 1 177 ? 8.915 -16.619 -4.042 1.00 72.75 177 VAL A O 1
ATOM 1420 N N . LEU A 1 178 ? 8.499 -18.143 -5.644 1.00 76.44 178 LEU A N 1
ATOM 1421 C CA . LEU A 1 178 ? 8.064 -19.203 -4.733 1.00 76.44 178 LEU A CA 1
ATOM 1422 C C . LEU A 1 178 ? 9.220 -19.711 -3.872 1.00 76.44 178 LEU A C 1
ATOM 1424 O O . LEU A 1 178 ? 8.993 -20.035 -2.713 1.00 76.44 178 LEU A O 1
ATOM 1428 N N . SER A 1 179 ? 10.450 -19.699 -4.395 1.00 76.56 179 SER A N 1
ATOM 1429 C CA . SER A 1 179 ? 11.654 -20.100 -3.647 1.00 76.56 179 SER A CA 1
ATOM 1430 C C . SER A 1 179 ? 11.933 -19.273 -2.384 1.00 76.56 179 SER A C 1
ATOM 1432 O O . SER A 1 179 ? 12.702 -19.697 -1.526 1.00 76.56 179 SER A O 1
ATOM 1434 N N . VAL A 1 180 ? 11.327 -18.089 -2.274 1.00 75.50 180 VAL A N 1
ATOM 1435 C CA . VAL A 1 180 ? 11.547 -17.126 -1.182 1.00 75.50 180 VAL A CA 1
ATOM 1436 C C . VAL A 1 180 ? 10.396 -17.164 -0.177 1.00 75.50 180 VAL A C 1
ATOM 1438 O O . VAL A 1 180 ? 10.487 -16.587 0.907 1.00 75.50 180 VAL A O 1
ATOM 1441 N N . LEU A 1 181 ? 9.290 -17.828 -0.529 1.00 78.19 181 LEU A N 1
ATOM 1442 C CA . LEU A 1 181 ? 8.188 -18.005 0.398 1.00 78.19 181 LEU A CA 1
ATOM 1443 C C . LEU A 1 181 ? 8.604 -19.038 1.458 1.00 78.19 181 LEU A C 1
ATOM 1445 O O . LEU A 1 181 ? 9.005 -20.146 1.103 1.00 78.19 181 LEU A O 1
ATOM 1449 N N . PRO A 1 182 ? 8.525 -18.686 2.750 1.00 77.25 182 PRO A N 1
ATOM 1450 C CA . PRO A 1 182 ? 8.898 -19.585 3.833 1.00 77.25 182 PRO A CA 1
ATOM 1451 C C . PRO A 1 182 ? 7.926 -20.770 3.895 1.00 77.25 182 PRO A C 1
ATOM 1453 O O . PRO A 1 182 ? 6.762 -20.631 3.517 1.00 77.25 182 PRO A O 1
ATOM 1456 N N . GLU A 1 183 ? 8.353 -21.919 4.425 1.00 78.50 183 GLU A N 1
ATOM 1457 C CA . GLU A 1 183 ? 7.448 -23.062 4.643 1.00 78.50 183 GLU A CA 1
ATOM 1458 C C . GLU A 1 183 ? 6.265 -22.668 5.545 1.00 78.50 183 GLU A C 1
ATOM 1460 O O . GLU A 1 183 ? 5.132 -23.105 5.344 1.00 78.50 183 GLU A O 1
ATOM 1465 N N . GLU A 1 184 ? 6.498 -21.742 6.479 1.00 79.81 184 GLU A N 1
ATOM 1466 C CA . GLU A 1 184 ? 5.491 -21.152 7.357 1.00 79.81 184 GLU A CA 1
ATOM 1467 C C . GLU A 1 184 ? 4.415 -20.349 6.610 1.00 79.81 184 GLU A C 1
ATOM 1469 O O . GLU A 1 184 ? 3.392 -20.012 7.205 1.00 79.81 184 GLU A O 1
ATOM 1474 N N . PHE A 1 185 ? 4.585 -20.063 5.315 1.00 76.50 185 PHE A N 1
ATOM 1475 C CA . PHE A 1 185 ? 3.521 -19.523 4.465 1.00 76.50 185 PHE A CA 1
ATOM 1476 C C . PHE A 1 185 ? 2.287 -20.439 4.446 1.00 76.50 185 PHE A C 1
ATOM 1478 O O . PHE A 1 185 ? 1.158 -19.955 4.366 1.00 76.50 185 PHE A O 1
ATOM 1485 N N . LEU A 1 186 ? 2.479 -21.754 4.619 1.00 74.12 186 LEU A N 1
ATOM 1486 C CA . LEU A 1 186 ? 1.397 -22.735 4.752 1.00 74.12 186 LEU A CA 1
ATOM 1487 C C . LEU A 1 186 ? 0.508 -22.494 5.989 1.00 74.12 186 LEU A C 1
ATOM 1489 O O . LEU A 1 186 ? -0.618 -22.993 6.039 1.00 74.12 186 LEU A O 1
ATOM 1493 N N . ASN A 1 187 ? 0.978 -21.704 6.962 1.00 77.19 187 ASN A N 1
ATOM 1494 C CA . ASN A 1 187 ? 0.225 -21.354 8.168 1.00 77.19 187 ASN A CA 1
ATOM 1495 C C . ASN A 1 187 ? -0.792 -20.222 7.938 1.00 77.19 187 ASN A C 1
ATOM 1497 O O . ASN A 1 187 ? -1.578 -19.907 8.832 1.00 77.19 187 ASN A O 1
ATOM 1501 N N . LEU A 1 188 ? -0.824 -19.611 6.747 1.00 81.94 188 LEU A N 1
ATOM 1502 C CA . LEU A 1 188 ? -1.834 -18.617 6.372 1.00 81.94 188 LEU A CA 1
ATOM 1503 C C . LEU A 1 188 ? -3.142 -19.308 5.954 1.00 81.94 188 LEU A C 1
ATOM 1505 O O . LEU A 1 188 ? -3.584 -19.233 4.810 1.00 81.94 188 LEU A O 1
ATOM 1509 N N . HIS A 1 189 ? -3.782 -19.993 6.903 1.00 80.31 189 HIS A N 1
ATOM 1510 C CA . HIS A 1 189 ? -4.987 -20.805 6.677 1.00 80.31 189 HIS A CA 1
ATOM 1511 C C . HIS A 1 189 ? -6.218 -20.007 6.214 1.00 80.31 189 HIS A C 1
ATOM 1513 O O . HIS A 1 189 ? -7.201 -20.593 5.766 1.00 80.31 189 HIS A O 1
ATOM 1519 N N . HIS A 1 190 ? -6.174 -18.679 6.335 1.00 86.56 190 HIS A N 1
ATOM 1520 C CA . HIS A 1 190 ? -7.241 -17.762 5.937 1.00 86.56 190 HIS A CA 1
ATOM 1521 C C . HIS A 1 190 ? -6.971 -17.059 4.601 1.00 86.56 190 HIS A C 1
ATOM 1523 O O . HIS A 1 190 ? -7.704 -16.139 4.250 1.00 86.56 190 HIS A O 1
ATOM 1529 N N . MET A 1 191 ? -5.937 -17.471 3.859 1.00 91.50 191 MET A N 1
ATOM 1530 C CA . MET A 1 191 ? -5.651 -16.928 2.535 1.00 91.50 191 MET A CA 1
ATOM 1531 C C . MET A 1 191 ? -6.806 -17.248 1.574 1.00 91.50 191 MET A C 1
ATOM 1533 O O . MET A 1 191 ? -7.096 -18.407 1.285 1.00 91.50 191 MET A O 1
ATOM 1537 N N . GLU A 1 192 ? -7.456 -16.210 1.063 1.00 94.69 192 GLU A N 1
ATOM 1538 C CA . GLU A 1 192 ? -8.571 -16.284 0.116 1.00 94.69 192 GLU A CA 1
ATOM 1539 C C . GLU A 1 192 ? -8.077 -16.160 -1.335 1.00 94.69 192 GLU A C 1
ATOM 1541 O O . GLU A 1 192 ? -8.699 -16.686 -2.259 1.00 94.69 192 GLU A O 1
ATOM 1546 N N . LYS A 1 193 ? -6.942 -15.484 -1.553 1.00 94.50 193 LYS A N 1
ATOM 1547 C CA . LYS A 1 193 ? -6.408 -15.212 -2.890 1.00 94.50 193 LYS A CA 1
ATOM 1548 C C . LYS A 1 193 ? -4.888 -15.129 -2.891 1.00 94.50 193 LYS A C 1
ATOM 1550 O O . LYS A 1 193 ? -4.289 -14.308 -2.202 1.00 94.50 193 LYS A O 1
ATOM 1555 N N . LEU A 1 194 ? -4.276 -15.914 -3.771 1.00 91.62 194 LEU A N 1
ATOM 1556 C CA . LEU A 1 194 ? -2.850 -15.860 -4.064 1.00 91.62 194 LEU A CA 1
ATOM 1557 C C . LEU A 1 194 ? -2.646 -15.586 -5.555 1.00 91.62 194 LEU A C 1
ATOM 1559 O O . LEU A 1 194 ? -3.134 -16.329 -6.403 1.00 91.62 194 LEU A O 1
ATOM 1563 N N . SER A 1 195 ? -1.927 -14.516 -5.878 1.00 91.00 195 SER A N 1
ATOM 1564 C CA . SER A 1 195 ? -1.606 -14.124 -7.249 1.00 91.00 195 SER A CA 1
ATOM 1565 C C . SER A 1 195 ? -0.102 -13.963 -7.393 1.00 91.00 195 SER A C 1
ATOM 1567 O O . SER A 1 195 ? 0.468 -13.006 -6.880 1.00 91.00 195 SER A O 1
ATOM 1569 N N . ILE A 1 196 ? 0.543 -14.865 -8.127 1.00 87.56 196 ILE A N 1
ATOM 1570 C CA . ILE A 1 196 ? 1.992 -14.836 -8.342 1.00 87.56 196 ILE A CA 1
ATOM 1571 C C . ILE A 1 196 ? 2.269 -14.790 -9.840 1.00 87.56 196 ILE A C 1
ATOM 1573 O O . ILE A 1 196 ? 1.672 -15.538 -10.614 1.00 87.56 196 ILE A O 1
ATOM 1577 N N . ARG A 1 197 ? 3.183 -13.912 -10.257 1.00 82.38 197 ARG A N 1
ATOM 1578 C CA . ARG A 1 197 ? 3.753 -13.926 -11.607 1.00 82.38 197 ARG A CA 1
ATOM 1579 C C . ARG A 1 197 ? 5.202 -14.387 -11.521 1.00 82.38 197 ARG A C 1
ATOM 1581 O O . ARG A 1 197 ? 6.033 -13.691 -10.949 1.00 82.38 197 ARG A O 1
ATOM 1588 N N . THR A 1 198 ? 5.492 -15.536 -12.119 1.00 67.81 198 THR A N 1
ATOM 1589 C CA . THR A 1 198 ? 6.853 -16.049 -12.302 1.00 67.81 198 THR A CA 1
ATOM 1590 C C . THR A 1 198 ? 7.313 -15.745 -13.723 1.00 67.81 198 THR A C 1
ATOM 1592 O O . THR A 1 198 ? 6.625 -16.089 -14.686 1.00 67.81 198 THR A O 1
ATOM 1595 N N . SER A 1 199 ? 8.466 -15.103 -13.878 1.00 66.38 199 SER A N 1
ATOM 1596 C CA . SER A 1 199 ? 9.130 -14.975 -15.176 1.00 66.38 199 SER A CA 1
ATOM 1597 C C . SER A 1 199 ? 10.089 -16.142 -15.355 1.00 66.38 199 SER A C 1
ATOM 1599 O O . SER A 1 199 ? 11.227 -16.071 -14.913 1.00 66.38 199 SER A O 1
ATOM 1601 N N . THR A 1 200 ? 9.659 -17.216 -16.013 1.00 56.72 200 THR A N 1
ATOM 1602 C CA . THR A 1 200 ? 10.624 -18.177 -16.550 1.00 56.72 200 THR A CA 1
ATOM 1603 C C . THR A 1 200 ? 11.323 -17.486 -17.715 1.00 56.72 200 THR A C 1
ATOM 1605 O O . THR A 1 200 ? 10.724 -17.324 -18.781 1.00 56.72 200 THR A O 1
ATOM 1608 N N . GLU A 1 201 ? 12.568 -17.047 -17.533 1.00 55.56 201 GLU A N 1
ATOM 1609 C CA . GLU A 1 201 ? 13.455 -16.886 -18.682 1.00 55.56 201 GLU A CA 1
ATOM 1610 C C . GLU A 1 201 ? 13.620 -18.280 -19.282 1.00 55.56 201 GLU A C 1
ATOM 1612 O O . GLU A 1 201 ? 14.441 -19.091 -18.856 1.00 55.56 201 GLU A O 1
ATOM 1617 N N . SER A 1 202 ? 12.748 -18.603 -20.233 1.00 49.78 202 SER A N 1
ATOM 1618 C CA . SER A 1 202 ? 12.963 -19.720 -21.125 1.00 49.78 202 SER A CA 1
ATOM 1619 C C . SER A 1 202 ? 14.217 -19.372 -21.903 1.00 49.78 202 SER A C 1
ATOM 1621 O O . SER A 1 202 ? 14.180 -18.576 -22.840 1.00 49.78 202 SER A O 1
ATOM 1623 N N . ASP A 1 203 ? 15.329 -19.949 -21.474 1.00 48.53 203 ASP A N 1
ATOM 1624 C CA . ASP A 1 203 ? 16.583 -20.024 -22.201 1.00 48.53 203 ASP A CA 1
ATOM 1625 C C . ASP A 1 203 ? 16.299 -20.794 -23.512 1.00 48.53 203 ASP A C 1
ATOM 1627 O O . ASP A 1 203 ? 16.583 -21.983 -23.657 1.00 48.53 203 ASP A O 1
ATOM 1631 N N . LEU A 1 204 ? 15.648 -20.133 -24.480 1.00 50.75 204 LEU A N 1
ATOM 1632 C CA . LEU A 1 204 ? 15.320 -20.678 -25.806 1.00 50.75 204 LEU A CA 1
ATOM 1633 C C . LEU A 1 204 ? 16.596 -21.102 -26.558 1.00 50.75 204 LEU A C 1
ATOM 1635 O O . LEU A 1 204 ? 16.530 -21.851 -27.529 1.00 50.75 204 LEU A O 1
ATOM 1639 N N . SER A 1 205 ? 17.762 -20.678 -26.062 1.00 54.31 205 SER A N 1
ATOM 1640 C CA . SER A 1 205 ? 19.099 -21.104 -26.471 1.00 54.31 205 SER A CA 1
ATOM 1641 C C . SER A 1 205 ? 19.361 -22.611 -26.283 1.00 54.31 205 SER A C 1
ATOM 1643 O O . SER A 1 205 ? 20.239 -23.154 -26.954 1.00 54.31 205 SER 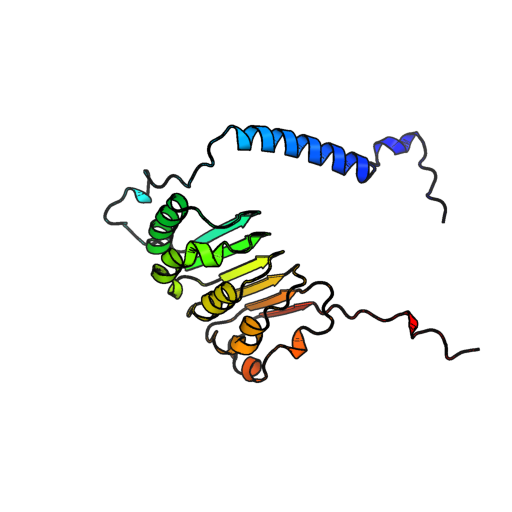A O 1
ATOM 1645 N N . LYS A 1 206 ? 18.598 -23.311 -25.428 1.00 52.19 206 LYS A N 1
ATOM 1646 C CA . LYS A 1 206 ? 18.753 -24.758 -25.169 1.00 52.19 206 LYS A CA 1
ATOM 1647 C C . LYS A 1 206 ? 17.810 -25.656 -25.977 1.00 52.19 206 LYS A C 1
ATOM 1649 O O . LYS A 1 206 ? 17.918 -26.873 -25.890 1.00 52.19 206 LYS A O 1
ATOM 1654 N N . LEU A 1 207 ? 16.917 -25.084 -26.787 1.00 47.84 207 LEU A N 1
ATOM 1655 C CA . LEU A 1 207 ? 15.856 -25.813 -27.502 1.00 47.84 207 LEU A CA 1
ATOM 1656 C C . LEU A 1 207 ? 16.184 -26.154 -28.967 1.00 47.84 207 LEU A C 1
ATOM 1658 O O . LEU A 1 207 ? 15.289 -26.454 -29.750 1.00 47.84 207 LEU A O 1
ATOM 1662 N N . GLY A 1 208 ? 17.463 -26.159 -29.353 1.00 48.62 208 GLY A N 1
ATOM 1663 C CA . GLY A 1 208 ? 17.855 -26.502 -30.721 1.00 48.62 208 GLY A CA 1
ATOM 1664 C C . GLY A 1 208 ? 19.281 -27.015 -30.849 1.00 48.62 208 GLY A C 1
ATOM 1665 O O . GLY A 1 208 ? 20.092 -26.339 -31.471 1.00 48.62 208 GLY A O 1
ATOM 1666 N N . LYS A 1 209 ? 19.596 -28.187 -30.277 1.00 49.72 209 LYS A N 1
ATOM 1667 C CA . LYS A 1 209 ? 20.805 -28.952 -30.653 1.00 49.72 209 LYS A CA 1
ATOM 1668 C C . LYS A 1 209 ? 20.696 -30.483 -30.640 1.00 49.72 209 LYS A C 1
ATOM 1670 O O . LYS A 1 209 ? 21.694 -31.115 -30.956 1.00 49.72 209 LYS A O 1
ATOM 1675 N N . ASP A 1 210 ? 19.519 -31.067 -30.420 1.00 49.66 210 ASP A N 1
ATOM 1676 C CA . ASP A 1 210 ? 19.318 -32.511 -30.608 1.00 49.66 210 ASP A CA 1
ATOM 1677 C C . ASP A 1 210 ? 18.321 -32.746 -31.748 1.00 49.66 210 ASP A C 1
ATOM 1679 O O . ASP A 1 210 ? 17.109 -32.741 -31.544 1.00 49.66 210 ASP A O 1
ATOM 1683 N N . GLY A 1 211 ? 18.832 -32.889 -32.974 1.00 47.38 211 GLY A N 1
ATOM 1684 C CA . GLY A 1 211 ? 18.005 -33.214 -34.137 1.00 47.38 211 GLY A CA 1
ATOM 1685 C C . GLY A 1 211 ? 18.559 -32.748 -35.481 1.00 47.38 211 GLY A C 1
ATOM 1686 O O . GLY A 1 211 ? 17.896 -31.974 -36.167 1.00 47.38 211 GLY A O 1
ATOM 1687 N N . ALA A 1 212 ? 19.751 -33.218 -35.852 1.00 36.28 212 ALA A N 1
ATOM 1688 C CA . ALA A 1 212 ? 20.183 -33.392 -37.242 1.00 36.28 212 ALA A CA 1
ATOM 1689 C C . ALA A 1 212 ? 21.248 -34.492 -37.304 1.00 36.28 212 ALA A C 1
ATOM 1691 O O . ALA A 1 212 ? 22.203 -34.413 -36.498 1.00 36.28 212 ALA A O 1
#

Secondary structure (DSSP, 8-state):
-PPP---GGGGGG---HHHHHHHHHHHHHHHHHHHHHS--PPP--SSGGGG-SS-SS-BS-EEEEEES--SPPHHHHHHHHHHHHTBS-EEEEEES-TTHHHHTHHHHHTTGGGEEEEEEES-PPPHHHHHHHHT-TT--EEEEEEES---HHHHHTGGG-TT--EEEEEESS-S-SGGGS-GGGGG-TT--EEEEE------GGGSSSS--

pLDDT: mean 85.23, std 13.1, range [36.28, 98.56]

Organism: Mus musculus (NCBI:txid10090)

Foldseek 3Di:
DDPPDQDPVCPVVDDDPVRVVVVVVVVVVVVVVVVVVDDPDAPDLCDDQNVDVPRPAAAAEDEAEAELAEADDPVNLVVLLSNLLSHQAYEYAAYNYENHQVNNLVSCVNRLQRYAYYAYAPYDYDPSNLVSVLPRANHAEYHDENAQDDSLSNQQSVLSNLNHAYYHYYHPPAADNPVSHHPSVVVNPNHNYYHYDGDPPPCCVPVDDPDD